Protein AF-A0A226E2D6-F1 (afdb_monomer)

Sequence (293 aa):
MNSVLRRNLAKLQCALKKDLNFNTGNCFFTRNLNIGVQGAGYGGGQPKSGLIHGPELIRGSGFIQFLVDEVGHDIKDYGDLTFDETRDKSPTIVEGCVPLNNVGSISRANFQIYESTRKILSDNRVPLTLGGDHSISIGTLAAVSEARQDIGILWVDAHADLNTPYTTNSGNLHGLPMGFHVKELAHDFKCLATQFNWLVPRIPAKNIAYIGLREIGGRFNPKAQRENIKRLGIKTYTMGDVDRLGICEPISSKPTLYLEILSLDSGQRIFANICSVRCGDIAELDYNQILDN

Nearest PDB structures (foldseek):
  1t4t-assembly1_B  TM=9.067E-01  e=7.773E-21  Rattus norvegicus
  9frv-assembly1_C  TM=9.203E-01  e=9.728E-20  Homo sapiens
  4q3v-assembly3_C  TM=8.620E-01  e=1.377E-18  Schistosoma mansoni
  5hj9-assembly1_A  TM=8.906E-01  e=2.700E-15  Leishmania mexicana
  5hja-assembly1_A  TM=8.922E-01  e=3.454E-15  Leishmania mexicana

pLDDT: mean 73.98, std 24.29, range [24.64, 98.5]

Mean predicted aligned error: 10.92 Å

Radius of gyration: 19.29 Å; Cα contacts (8 Å, |Δi|>4): 500; chains: 1; bounding box: 58×48×44 Å

Foldseek 3Di:
DDPVVVVVVVVVVVCVVPPPPPPPPDPDADDAFFAEEEELLDAQLDDDPDLSCQVVLCVVVCVVVCCCPVRNHNYDYPYYDDADPDWDPFFDDDPQFDGATRLQRLLRSLCSLQVVLLVCVVVVHHYDYRYRAQSNLLNNVQNVCVVALQEAEEAEDQAPLQDARNFDPPSRNSSPSVVLQEPVNVVSCPSSCVSNVVGDRRDHLQRYEYAAHDQQADPVGRCPRVVVCVVSVHHYQHVVNCVVVPPVCSQVVDPQRHPDPDDDDDDDGYDYPPHDPPCPVVSVVDPVVSVPD

Solvent-accessible surface area (backbone atoms only — not comparable to full-atom values): 16377 Å² total; per-residue (Å²): 130,62,74,63,59,59,50,51,52,53,48,51,58,48,50,65,61,67,79,59,82,63,73,73,80,84,77,79,87,93,70,69,45,48,33,22,35,35,22,45,37,45,35,70,28,50,91,66,74,69,26,43,49,38,28,59,54,47,50,73,65,42,52,62,56,44,42,38,76,76,68,49,33,47,78,45,78,74,52,67,62,86,69,79,80,65,68,51,94,63,59,51,80,48,92,95,35,55,55,26,45,29,57,59,36,49,35,56,46,20,51,53,43,18,56,53,40,39,50,29,47,74,69,71,18,49,71,42,55,32,32,12,39,52,32,52,44,45,7,44,50,48,29,51,42,69,79,34,83,70,53,25,40,43,44,68,33,47,49,75,25,50,24,43,64,76,54,41,81,75,24,43,44,32,43,24,28,49,27,65,33,22,45,91,41,46,76,63,45,55,92,45,37,82,64,41,66,90,65,70,49,63,41,54,45,76,36,36,36,38,37,42,37,77,55,64,46,40,98,86,42,49,50,55,44,50,50,48,38,61,76,53,59,39,48,74,36,32,42,71,46,35,73,72,59,38,71,65,44,80,32,61,80,42,104,82,38,77,86,46,83,81,71,79,57,96,90,65,52,69,46,65,55,72,55,43,79,67,50,72,64,51,68,73,44,60,74,72,68,70,76,76,116

Secondary structure (DSSP, 8-state):
--HHHHHHHHHHHHHHHHSS----SS-S-----EEEEEEE---TTSS-SSGGGHHHHHHHTTHHHHHHHTT--EEEEEEEPPP-----SSPBP-TTSPPBSSHHHHHHHHHHHHHHHHHHHHTT-EEEEEESSGGGHHHHHHHHHHH-TT-EEEEESSS-----TTT-SS--GGG-HHHHHBGGGGGGGGGGTTTTTT----B-GGGEEEEEE---S-SS-SSHHHHHHHHTT-EEEEHHHHHHH-THHHHHTSTT----SS---TT--EEEE-----TTTTTTS-HHHHH--

Organism: Folsomia candida (NCBI:txid158441)

Structure (mmCIF, N/CA/C/O backbone):
data_AF-A0A226E2D6-F1
#
_entry.id   AF-A0A226E2D6-F1
#
loop_
_atom_site.group_PDB
_atom_site.id
_atom_site.type_symbol
_atom_site.label_atom_id
_atom_site.label_alt_id
_atom_site.label_comp_id
_atom_site.label_asym_id
_atom_site.label_entity_id
_atom_site.label_seq_id
_atom_site.pdbx_PDB_ins_code
_atom_site.Cartn_x
_atom_site.Cartn_y
_atom_site.Cartn_z
_atom_site.occupancy
_atom_site.B_iso_or_equiv
_atom_site.auth_seq_id
_atom_site.auth_comp_id
_atom_site.auth_asym_id
_atom_site.auth_atom_id
_atom_site.pdbx_PDB_model_num
ATOM 1 N N . MET A 1 1 ? -15.159 24.757 8.123 1.00 43.56 1 MET A N 1
ATOM 2 C CA . MET A 1 1 ? -15.844 23.627 7.443 1.00 43.56 1 MET A CA 1
ATOM 3 C C . MET A 1 1 ? -16.769 24.180 6.362 1.00 43.56 1 MET A C 1
ATOM 5 O O . MET A 1 1 ? -17.842 24.694 6.668 1.00 43.56 1 MET A O 1
ATOM 9 N N . ASN A 1 2 ? -16.307 24.166 5.110 1.00 36.44 2 ASN A N 1
ATOM 10 C CA . ASN A 1 2 ? -16.925 24.897 4.003 1.00 36.44 2 ASN A CA 1
ATOM 11 C C . ASN A 1 2 ? -18.375 24.448 3.733 1.00 36.44 2 ASN A C 1
ATOM 13 O O . ASN A 1 2 ? -18.672 23.253 3.662 1.00 36.44 2 ASN A O 1
ATOM 17 N N . SER A 1 3 ? -19.293 25.407 3.560 1.00 36.06 3 SER A N 1
ATOM 18 C CA . SER A 1 3 ? -20.745 25.165 3.413 1.00 36.06 3 SER A CA 1
ATOM 19 C C . SER A 1 3 ? -21.128 24.309 2.192 1.00 36.06 3 SER A C 1
ATOM 21 O O . SER A 1 3 ? -22.261 23.831 2.086 1.00 36.06 3 SER A O 1
ATOM 23 N N . VAL A 1 4 ? -20.175 24.107 1.283 1.00 34.00 4 VAL A N 1
ATOM 24 C CA . VAL A 1 4 ? -20.269 23.259 0.093 1.00 34.00 4 VAL A CA 1
ATOM 25 C C . VAL A 1 4 ? -20.124 21.777 0.449 1.00 34.00 4 VAL A C 1
ATOM 27 O O . VAL A 1 4 ? -20.902 20.963 -0.041 1.00 34.00 4 VAL A O 1
ATOM 30 N N . LEU A 1 5 ? -19.221 21.419 1.371 1.00 32.50 5 LEU A N 1
ATOM 31 C CA . LEU A 1 5 ? -18.997 20.028 1.783 1.00 32.50 5 LEU A CA 1
ATOM 32 C C . LEU A 1 5 ? -20.211 19.476 2.544 1.00 32.50 5 LEU A C 1
ATOM 34 O O . LEU A 1 5 ? -20.692 18.388 2.239 1.00 32.50 5 LEU A O 1
ATOM 38 N N . ARG A 1 6 ? -20.790 20.280 3.451 1.00 36.88 6 ARG A N 1
ATOM 39 C CA . ARG A 1 6 ? -22.048 19.939 4.144 1.00 36.88 6 ARG A CA 1
ATOM 40 C C . ARG A 1 6 ? -23.212 19.766 3.167 1.00 36.88 6 ARG A C 1
ATOM 42 O O . ARG A 1 6 ? -23.988 18.825 3.299 1.00 36.88 6 ARG A O 1
ATOM 49 N N . ARG A 1 7 ? -23.325 20.642 2.160 1.00 34.91 7 ARG A N 1
ATOM 50 C CA . ARG A 1 7 ? -24.369 20.545 1.126 1.00 34.91 7 ARG A CA 1
ATOM 51 C C . ARG A 1 7 ? -24.189 19.324 0.227 1.00 34.91 7 ARG A C 1
ATOM 53 O O . ARG A 1 7 ? -25.187 18.706 -0.131 1.00 34.91 7 ARG A O 1
ATOM 60 N N . ASN A 1 8 ? -22.957 18.957 -0.112 1.00 35.62 8 ASN A N 1
ATOM 61 C CA . ASN A 1 8 ? -22.679 17.786 -0.940 1.00 35.62 8 ASN A CA 1
ATOM 62 C C . ASN A 1 8 ? -22.886 16.478 -0.166 1.00 35.62 8 ASN A C 1
ATOM 64 O O . ASN A 1 8 ? -23.507 15.573 -0.710 1.00 35.62 8 ASN A O 1
ATOM 68 N N . LEU A 1 9 ? -22.502 16.411 1.114 1.00 37.06 9 LEU A N 1
ATOM 69 C CA . LEU A 1 9 ? -22.796 15.274 1.998 1.00 37.06 9 LEU A CA 1
ATOM 70 C C . LEU A 1 9 ? -24.304 15.092 2.225 1.00 37.06 9 LEU A C 1
ATOM 72 O O . LEU A 1 9 ? -24.810 13.980 2.104 1.00 37.06 9 LEU A O 1
ATOM 76 N N . ALA A 1 10 ? -25.043 16.181 2.458 1.00 35.09 10 ALA A N 1
ATOM 77 C CA . ALA A 1 10 ? -26.499 16.132 2.603 1.00 35.09 10 ALA A CA 1
ATOM 78 C C . ALA A 1 10 ? -27.204 15.717 1.299 1.00 35.09 10 ALA A C 1
ATOM 80 O O . ALA A 1 10 ? -28.184 14.972 1.330 1.00 35.09 10 ALA A O 1
ATOM 81 N N . LYS A 1 11 ? -26.699 16.153 0.136 1.00 34.72 11 LYS A N 1
ATOM 82 C CA . LYS A 1 11 ? -27.192 15.703 -1.175 1.00 34.72 11 LYS A CA 1
ATOM 83 C C . LYS A 1 11 ? -26.870 14.232 -1.434 1.00 34.72 11 LYS A C 1
ATOM 85 O O . LYS A 1 11 ? -27.738 13.536 -1.946 1.00 34.72 11 LYS A O 1
ATOM 90 N N . LEU A 1 12 ? -25.692 13.751 -1.029 1.00 34.53 12 LEU A N 1
ATOM 91 C CA . LEU A 1 12 ? -25.315 12.337 -1.118 1.00 34.53 12 LEU A CA 1
ATOM 92 C C . LEU A 1 12 ? -26.234 11.469 -0.242 1.00 34.53 12 LEU A C 1
ATOM 94 O O . LEU A 1 12 ? -26.790 10.483 -0.714 1.00 34.53 12 LEU A O 1
ATOM 98 N N . GLN A 1 13 ? -26.474 11.886 1.005 1.00 34.44 13 GLN A N 1
ATOM 99 C CA . GLN A 1 13 ? -27.401 11.221 1.928 1.00 34.44 13 GLN A CA 1
ATOM 100 C C . GLN A 1 13 ? -28.850 11.228 1.418 1.00 34.44 13 GLN A C 1
ATOM 102 O O . GLN A 1 13 ? -29.581 10.257 1.609 1.00 34.44 13 GLN A O 1
ATOM 107 N N . CYS A 1 14 ? -29.279 12.312 0.767 1.00 32.19 14 CYS A N 1
ATOM 108 C CA . CYS A 1 14 ? -30.625 12.433 0.209 1.00 32.19 14 CYS A CA 1
ATOM 109 C C . CYS A 1 14 ? -30.800 11.588 -1.066 1.00 32.19 14 CYS A C 1
ATOM 111 O O . CYS A 1 14 ? -31.823 10.923 -1.210 1.00 32.19 14 CYS A O 1
ATOM 113 N N . ALA A 1 15 ? -29.793 11.545 -1.946 1.00 32.66 15 ALA A N 1
ATOM 114 C CA . ALA A 1 15 ? -29.791 10.711 -3.150 1.00 32.66 15 ALA A CA 1
ATOM 115 C C . ALA A 1 15 ? -29.809 9.211 -2.807 1.00 32.66 15 ALA A C 1
ATOM 117 O O . ALA A 1 15 ? -30.612 8.460 -3.356 1.00 32.66 15 ALA A O 1
ATOM 118 N N . LEU A 1 16 ? -29.030 8.794 -1.801 1.00 34.56 16 LEU A N 1
ATOM 119 C CA . LEU A 1 16 ? -29.036 7.416 -1.290 1.00 34.56 16 LEU A CA 1
ATOM 120 C C . LEU A 1 16 ? -30.397 6.993 -0.706 1.00 34.56 16 LEU A C 1
ATOM 122 O O . LEU A 1 16 ? -30.744 5.816 -0.758 1.00 34.56 16 LEU A O 1
ATOM 126 N N . LYS A 1 17 ? -31.189 7.939 -0.179 1.00 34.94 17 LYS A N 1
ATOM 127 C CA . LYS A 1 17 ? -32.546 7.680 0.334 1.00 34.94 17 LYS A CA 1
ATOM 128 C C . LYS A 1 17 ? -33.620 7.624 -0.754 1.00 34.94 17 LYS A C 1
ATOM 130 O O . LYS A 1 17 ? -34.623 6.945 -0.555 1.00 34.94 17 LYS A O 1
ATOM 135 N N . LYS A 1 18 ? -33.462 8.370 -1.853 1.00 32.75 18 LYS A N 1
ATOM 136 C CA . LYS A 1 18 ? -34.534 8.580 -2.841 1.00 32.75 18 LYS A CA 1
ATOM 137 C C . LYS A 1 18 ? -34.549 7.552 -3.969 1.00 32.75 18 LYS A C 1
ATOM 139 O O . LYS A 1 18 ? -35.633 7.144 -4.369 1.00 32.75 18 LYS A O 1
ATOM 144 N N . ASP A 1 19 ? -33.382 7.123 -4.444 1.00 33.31 19 ASP A N 1
ATOM 145 C CA . ASP A 1 19 ? -33.297 6.363 -5.701 1.00 33.31 19 ASP A CA 1
ATOM 146 C C . ASP A 1 19 ? -33.249 4.841 -5.516 1.00 33.31 19 ASP A C 1
ATOM 148 O O . ASP A 1 19 ? -33.349 4.096 -6.488 1.00 33.31 19 ASP A O 1
ATOM 152 N N . LEU A 1 20 ? -33.127 4.352 -4.279 1.00 37.19 20 LEU A N 1
ATOM 153 C CA . LEU A 1 20 ? -32.799 2.947 -4.031 1.00 37.19 20 LEU A CA 1
ATOM 154 C C . LEU A 1 20 ? -33.910 2.104 -3.394 1.00 37.19 20 LEU A C 1
ATOM 156 O O . LEU A 1 20 ? -33.728 0.895 -3.300 1.00 37.19 20 LEU A O 1
ATOM 160 N N . ASN A 1 21 ? -35.047 2.674 -2.964 1.00 31.02 21 ASN A N 1
ATOM 161 C CA . ASN A 1 21 ? -36.109 1.929 -2.250 1.00 31.02 21 ASN A CA 1
ATOM 162 C C . ASN A 1 21 ? -35.555 0.982 -1.155 1.00 31.02 21 ASN A C 1
ATOM 164 O O . ASN A 1 21 ? -36.159 -0.032 -0.805 1.00 31.02 21 ASN A O 1
ATOM 168 N N . PHE A 1 22 ? -34.381 1.310 -0.608 1.00 34.19 22 PHE A N 1
ATOM 169 C CA . PHE A 1 22 ? -33.799 0.593 0.503 1.00 34.19 22 PHE A CA 1
ATOM 170 C C . PHE A 1 22 ? -34.570 1.040 1.728 1.00 34.19 22 PHE A C 1
ATOM 172 O O . PHE A 1 22 ? -34.559 2.212 2.106 1.00 34.19 22 PHE A O 1
ATOM 179 N N . ASN A 1 23 ? -35.266 0.087 2.332 1.00 29.23 23 ASN A N 1
ATOM 180 C CA . ASN A 1 23 ? -35.843 0.246 3.647 1.00 29.23 23 ASN A CA 1
ATOM 181 C C . ASN A 1 23 ? -34.681 0.617 4.585 1.00 29.23 23 ASN A C 1
ATOM 183 O O . ASN A 1 23 ? -33.882 -0.240 4.950 1.00 29.23 23 ASN A O 1
ATOM 187 N N . THR A 1 24 ? -34.530 1.897 4.936 1.00 37.12 24 THR A N 1
ATOM 188 C CA . THR A 1 24 ? -33.444 2.393 5.802 1.00 37.12 24 THR A CA 1
ATOM 189 C C . THR A 1 24 ? -33.612 1.959 7.263 1.00 37.12 24 THR A C 1
ATOM 191 O O . THR A 1 24 ? -33.059 2.580 8.167 1.00 37.12 24 THR A O 1
ATOM 194 N N . GLY A 1 25 ? -34.370 0.893 7.518 1.00 31.33 25 GLY A N 1
ATOM 195 C CA . GLY A 1 25 ? -34.298 0.155 8.766 1.00 31.33 25 GLY A CA 1
ATOM 196 C C . GLY A 1 25 ? -32.986 -0.624 8.797 1.00 31.33 25 GLY A C 1
ATOM 197 O O . GLY A 1 25 ? -32.918 -1.724 8.263 1.00 31.33 25 GLY A O 1
ATOM 198 N N . ASN A 1 26 ? -31.969 -0.042 9.439 1.00 31.92 26 ASN A N 1
ATOM 199 C CA . ASN A 1 26 ? -30.702 -0.668 9.857 1.00 31.92 26 ASN A CA 1
ATOM 200 C C . ASN A 1 26 ? -29.531 -0.734 8.859 1.00 31.92 26 ASN A C 1
ATOM 202 O O . ASN A 1 26 ? -28.643 -1.564 9.030 1.00 31.92 26 ASN A O 1
ATOM 206 N N . CYS A 1 27 ? -29.433 0.173 7.888 1.00 34.31 27 CYS A N 1
ATOM 207 C CA . CYS A 1 27 ? -28.173 0.378 7.164 1.00 34.31 27 CYS A CA 1
ATOM 208 C C . CYS A 1 27 ? -27.663 1.792 7.440 1.00 34.31 27 CYS A C 1
ATOM 210 O O . CYS A 1 27 ? -28.046 2.697 6.717 1.00 34.31 27 CYS A O 1
ATOM 212 N N . PHE A 1 28 ? -26.905 1.972 8.532 1.00 36.84 28 PHE A N 1
ATOM 213 C CA . PHE A 1 28 ? -25.762 2.891 8.706 1.00 36.84 28 PHE A CA 1
ATOM 214 C C . PHE A 1 28 ? -25.314 2.894 10.194 1.00 36.84 28 PHE A C 1
ATOM 216 O O . PHE A 1 28 ? -26.059 3.324 11.065 1.00 36.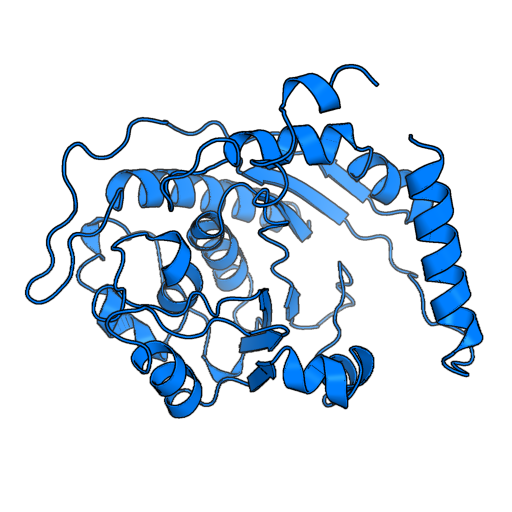84 28 PHE A O 1
ATOM 223 N N . PHE A 1 29 ? -24.098 2.378 10.431 1.00 44.22 29 PHE A N 1
ATOM 224 C CA . PHE A 1 29 ? -23.183 2.544 11.581 1.00 44.22 29 PHE A CA 1
ATOM 225 C C . PHE A 1 29 ? -23.710 2.343 13.017 1.00 44.22 29 PHE A C 1
ATOM 227 O O . PHE A 1 29 ? -24.175 3.276 13.660 1.00 44.22 29 PHE A O 1
ATOM 234 N N . THR A 1 30 ? -23.515 1.147 13.589 1.00 41.69 30 THR A N 1
ATOM 235 C CA . THR A 1 30 ? -23.792 0.883 15.020 1.00 41.69 30 THR A CA 1
ATOM 236 C C . THR A 1 30 ? -22.612 0.276 15.784 1.00 41.69 30 THR A C 1
ATOM 238 O O . THR A 1 30 ? -22.817 -0.389 16.800 1.00 41.69 30 THR A O 1
ATOM 241 N N . ARG A 1 31 ? -21.366 0.483 15.335 1.00 56.91 31 ARG A N 1
ATOM 242 C CA . ARG A 1 31 ? -20.194 0.122 16.144 1.00 56.91 31 ARG A CA 1
ATOM 243 C C . ARG A 1 31 ? -19.180 1.248 16.232 1.00 56.91 31 ARG A C 1
ATOM 245 O O . ARG A 1 31 ? -18.611 1.677 15.232 1.00 56.91 31 ARG A O 1
ATOM 252 N N . ASN A 1 32 ? -18.912 1.654 17.467 1.00 74.62 32 ASN A N 1
ATOM 253 C CA . ASN A 1 32 ? -17.764 2.477 17.802 1.00 74.62 32 ASN A CA 1
ATOM 254 C C . ASN A 1 32 ? -16.522 1.601 17.631 1.00 74.62 32 ASN A C 1
ATOM 256 O O . ASN A 1 32 ? -16.412 0.542 18.252 1.00 74.62 32 ASN A O 1
ATOM 260 N N . LEU A 1 33 ? -15.619 2.011 16.749 1.00 79.94 33 LEU A N 1
ATOM 261 C CA . LEU 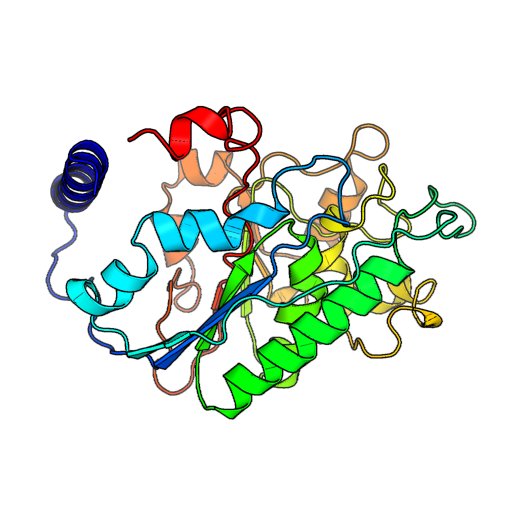A 1 33 ? -14.376 1.299 16.494 1.00 79.94 33 LEU A CA 1
ATOM 262 C C . LEU A 1 33 ? -13.234 2.059 17.126 1.00 79.94 33 LEU A C 1
ATOM 264 O O . LEU A 1 33 ? -13.230 3.287 17.121 1.00 79.94 33 LEU A O 1
ATOM 268 N N . ASN A 1 34 ? -12.249 1.307 17.600 1.00 85.75 34 ASN A N 1
ATOM 269 C CA . ASN A 1 34 ? -10.999 1.870 18.071 1.00 85.75 34 ASN A CA 1
ATOM 270 C C . ASN A 1 34 ? -10.081 1.981 16.855 1.00 85.75 34 ASN A C 1
ATOM 272 O O . ASN A 1 34 ? -9.591 0.971 16.349 1.00 85.75 34 ASN A O 1
ATOM 276 N N . ILE A 1 35 ? -9.877 3.190 16.354 1.00 86.81 35 ILE A N 1
ATOM 277 C CA . ILE A 1 35 ? -9.071 3.467 15.166 1.00 86.81 35 ILE A CA 1
ATOM 278 C C . ILE A 1 35 ? -7.766 4.108 15.619 1.00 86.81 35 ILE A C 1
ATOM 280 O O . ILE A 1 35 ? -7.743 4.964 16.508 1.00 86.81 35 ILE A O 1
ATOM 284 N N . GLY A 1 36 ? -6.664 3.658 15.034 1.00 89.25 36 GLY A N 1
ATOM 285 C CA . GLY A 1 36 ? -5.367 4.302 15.158 1.00 89.25 36 GLY A CA 1
ATOM 286 C C . GLY A 1 36 ? -5.045 5.002 13.853 1.00 89.25 36 GLY A C 1
ATOM 287 O O . GLY A 1 36 ? -4.946 4.346 12.820 1.00 89.25 36 GLY A O 1
ATOM 288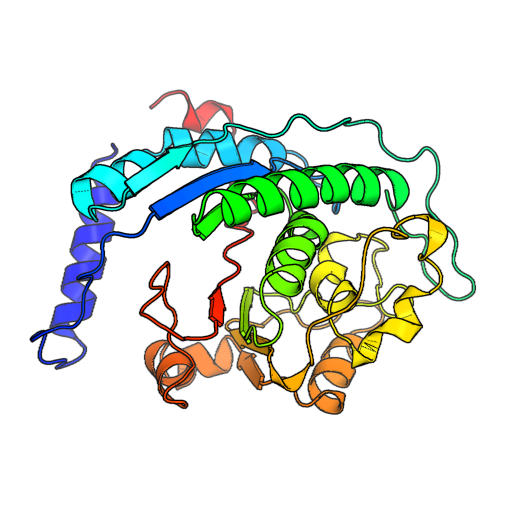 N N . VAL A 1 37 ? -4.911 6.320 13.896 1.00 91.44 37 VAL A N 1
ATOM 289 C CA . VAL A 1 37 ? -4.596 7.136 12.722 1.00 91.44 37 VAL A CA 1
ATOM 290 C C . VAL A 1 37 ? -3.097 7.372 12.684 1.00 91.44 37 VAL A C 1
ATOM 292 O O . VAL A 1 37 ? -2.517 7.714 13.704 1.00 91.44 37 VAL A O 1
ATOM 295 N N . GLN A 1 38 ? -2.470 7.197 11.528 1.00 94.44 38 GLN A N 1
ATOM 296 C CA . GLN A 1 38 ? -1.082 7.603 11.290 1.00 94.44 38 GLN A CA 1
ATOM 297 C C . GLN A 1 38 ? -0.978 8.294 9.935 1.00 94.44 38 GLN A C 1
ATOM 299 O O . GLN A 1 38 ? -1.676 7.912 8.994 1.00 94.44 38 GLN A O 1
ATOM 304 N N . GLY A 1 39 ? -0.085 9.267 9.800 1.00 92.50 39 GLY A N 1
ATOM 305 C CA . GLY A 1 39 ? 0.302 9.788 8.495 1.00 92.50 39 GLY A CA 1
ATOM 306 C C . GLY A 1 39 ? 1.536 9.090 7.954 1.00 92.50 39 GLY A C 1
ATOM 307 O O . GLY A 1 39 ? 2.539 8.930 8.641 1.00 92.50 39 GLY A O 1
ATOM 308 N N . ALA A 1 40 ? 1.469 8.708 6.687 1.00 91.12 40 ALA A N 1
ATOM 309 C CA . ALA A 1 40 ? 2.571 8.190 5.899 1.00 91.12 40 ALA A CA 1
ATOM 310 C C . ALA A 1 40 ? 2.705 9.032 4.623 1.00 91.12 40 ALA A C 1
ATOM 312 O O . ALA A 1 40 ? 2.481 8.541 3.516 1.00 91.12 40 ALA A O 1
ATOM 313 N N . GLY A 1 41 ? 3.039 10.316 4.789 1.00 89.81 41 GLY A N 1
ATOM 314 C CA . GLY A 1 41 ? 3.241 11.290 3.712 1.00 89.81 41 GLY A CA 1
ATOM 315 C C . GLY A 1 41 ? 4.505 11.015 2.898 1.00 89.81 41 GLY A C 1
ATOM 316 O O . GLY A 1 41 ? 5.441 11.803 2.902 1.00 89.81 41 GLY A O 1
ATOM 317 N N . TYR A 1 42 ? 4.554 9.880 2.206 1.00 89.56 42 TYR A N 1
ATOM 318 C CA . TYR A 1 42 ? 5.709 9.444 1.430 1.00 89.56 42 TYR A CA 1
ATOM 319 C C . TYR A 1 42 ? 5.384 9.401 -0.066 1.00 89.56 42 TYR A C 1
ATOM 321 O O . TYR A 1 42 ? 4.403 8.789 -0.480 1.00 89.56 42 TYR A O 1
ATOM 329 N N . GLY A 1 43 ? 6.210 10.055 -0.886 1.00 86.62 43 GLY A N 1
ATOM 330 C CA . GLY A 1 43 ? 5.988 10.213 -2.331 1.00 86.62 43 GLY A CA 1
ATOM 331 C C . GLY A 1 43 ? 7.088 9.633 -3.225 1.00 86.62 43 GLY A C 1
ATOM 332 O O . GLY A 1 43 ? 7.152 9.981 -4.403 1.00 86.62 43 GLY A O 1
ATOM 333 N N . GLY A 1 44 ? 7.998 8.819 -2.675 1.00 89.19 44 GLY A N 1
ATOM 334 C CA . GLY A 1 44 ? 9.188 8.327 -3.383 1.00 89.19 44 GLY A CA 1
ATOM 335 C C . GLY A 1 44 ? 8.928 7.235 -4.428 1.00 89.19 44 GLY A C 1
ATOM 336 O O . GLY A 1 44 ? 9.817 6.941 -5.229 1.00 89.19 44 GLY A O 1
ATOM 337 N N . GLY A 1 45 ? 7.727 6.654 -4.455 1.00 87.69 45 GLY A N 1
ATOM 338 C CA . GLY A 1 45 ? 7.307 5.610 -5.389 1.00 87.69 45 GLY A CA 1
ATOM 339 C C . GLY A 1 45 ? 6.981 6.108 -6.796 1.00 87.69 45 GLY A C 1
ATOM 340 O O . GLY A 1 45 ? 6.781 5.279 -7.687 1.00 87.69 45 GLY A O 1
ATOM 341 N N . GLN A 1 46 ? 6.921 7.426 -7.006 1.00 85.62 46 GLN A N 1
ATOM 342 C CA . GLN A 1 46 ? 6.567 8.073 -8.272 1.00 85.62 46 GLN A CA 1
ATOM 343 C C . GLN A 1 46 ? 7.229 9.475 -8.393 1.00 85.62 46 GLN A C 1
ATOM 345 O O . GLN A 1 46 ? 7.813 9.959 -7.425 1.00 85.62 46 GLN A O 1
ATOM 350 N N . PRO A 1 47 ? 7.219 10.135 -9.572 1.00 83.56 47 PRO A N 1
ATOM 351 C CA . PRO A 1 47 ? 8.025 11.342 -9.787 1.00 83.56 47 PRO A CA 1
ATOM 352 C C . PRO A 1 47 ? 7.378 12.666 -9.342 1.00 83.56 47 PRO A C 1
ATOM 354 O O . PRO A 1 47 ? 8.107 13.641 -9.175 1.00 83.56 47 PRO A O 1
ATOM 357 N N . LYS A 1 48 ? 6.051 12.742 -9.174 1.00 79.81 48 LYS A N 1
ATOM 358 C CA . LYS A 1 48 ? 5.336 13.983 -8.825 1.00 79.81 48 LYS A CA 1
ATOM 359 C C . LYS A 1 48 ? 5.614 14.407 -7.378 1.00 79.81 48 LYS A C 1
ATOM 361 O O . LYS A 1 48 ? 5.757 13.569 -6.493 1.00 79.81 48 LYS A O 1
ATOM 366 N N . SER A 1 49 ? 5.657 15.706 -7.119 1.00 79.88 49 SER A N 1
ATOM 367 C CA . SER A 1 49 ? 5.708 16.262 -5.763 1.00 79.88 49 SER A CA 1
ATOM 368 C C . SER A 1 49 ? 4.297 16.409 -5.167 1.00 79.88 49 SER A C 1
ATOM 370 O O . SER A 1 49 ? 3.303 16.043 -5.794 1.00 79.88 49 SER A O 1
ATOM 372 N N . GLY A 1 50 ? 4.199 16.905 -3.932 1.00 78.12 50 GLY A N 1
ATOM 373 C CA . GLY A 1 50 ? 2.928 17.299 -3.309 1.00 78.12 50 GLY A CA 1
ATOM 374 C C . GLY A 1 50 ? 2.223 16.199 -2.510 1.00 78.12 50 GLY A C 1
ATOM 375 O O . GLY A 1 50 ? 1.596 16.491 -1.497 1.00 78.12 50 GLY A O 1
ATOM 376 N N . LEU A 1 51 ? 2.385 14.925 -2.888 1.00 76.94 51 LEU A N 1
ATOM 377 C CA . LEU A 1 51 ? 1.733 13.798 -2.195 1.00 76.94 51 LEU A CA 1
ATOM 378 C C . LEU A 1 51 ? 2.130 13.688 -0.713 1.00 76.94 51 LEU A C 1
ATOM 380 O O . LEU A 1 51 ? 1.359 13.173 0.090 1.00 76.94 51 LEU A O 1
ATOM 384 N N . ILE A 1 52 ? 3.309 14.198 -0.346 1.00 83.44 52 ILE A N 1
ATOM 385 C CA . ILE A 1 52 ? 3.804 14.200 1.036 1.00 83.44 52 ILE A CA 1
ATOM 386 C C . ILE A 1 52 ? 2.915 15.015 1.991 1.00 83.44 52 ILE A C 1
ATOM 388 O O . ILE A 1 52 ? 2.858 14.696 3.172 1.00 83.44 52 ILE A O 1
ATOM 392 N N . HIS A 1 53 ? 2.161 15.995 1.476 1.00 84.12 53 HIS A N 1
ATOM 393 C CA . HIS A 1 53 ? 1.244 16.837 2.258 1.00 84.12 53 HIS A CA 1
ATOM 394 C C . HIS A 1 53 ? -0.145 16.209 2.449 1.00 84.12 53 HIS A C 1
ATOM 396 O O . HIS A 1 53 ? -0.998 16.785 3.120 1.00 84.12 53 HIS A O 1
ATOM 402 N N . GLY A 1 54 ? -0.402 15.029 1.871 1.00 83.88 54 GLY A N 1
ATOM 403 C CA . GLY A 1 54 ? -1.687 14.332 1.987 1.00 83.88 54 GLY A CA 1
ATOM 404 C C . GLY A 1 54 ? -2.195 14.189 3.433 1.00 83.88 54 GLY A C 1
ATOM 405 O O . GLY A 1 54 ? -3.343 14.560 3.693 1.00 83.88 54 GLY A O 1
ATOM 406 N N . PRO A 1 55 ? -1.373 13.716 4.394 1.00 85.62 55 PRO A N 1
ATOM 407 C CA . PRO A 1 55 ? -1.789 13.587 5.790 1.00 85.62 55 PRO A CA 1
ATOM 408 C C . PRO A 1 55 ? -2.214 14.911 6.430 1.00 85.62 55 PRO A C 1
ATOM 410 O O . PRO A 1 55 ? -3.250 14.966 7.096 1.00 85.62 55 PRO A O 1
ATOM 413 N N . GLU A 1 56 ? -1.444 15.976 6.204 1.00 87.25 56 GLU A N 1
ATOM 414 C CA . GLU A 1 56 ? -1.721 17.315 6.727 1.00 87.25 56 GLU A CA 1
ATOM 415 C C . GLU A 1 56 ? -3.044 17.857 6.172 1.00 87.25 56 GLU A C 1
ATOM 417 O O . GLU A 1 56 ? -3.917 18.262 6.938 1.00 87.25 56 GLU A O 1
ATOM 422 N N . LEU A 1 57 ? -3.242 17.775 4.853 1.00 82.19 57 LEU A N 1
ATOM 423 C CA . LEU A 1 57 ? -4.451 18.261 4.182 1.00 82.19 57 LEU A CA 1
ATOM 424 C C . LEU A 1 57 ? -5.709 17.505 4.625 1.00 82.19 57 LEU A C 1
ATOM 426 O O . LEU A 1 57 ? -6.755 18.112 4.870 1.00 82.19 57 LEU A O 1
ATOM 430 N N . ILE A 1 58 ? -5.621 16.179 4.774 1.00 80.81 58 ILE A N 1
ATOM 431 C CA . ILE A 1 58 ? -6.748 15.372 5.255 1.00 80.81 58 ILE A CA 1
ATOM 432 C C . ILE A 1 58 ? -7.096 15.752 6.697 1.00 80.81 58 ILE A C 1
ATOM 434 O O . ILE A 1 58 ? -8.278 15.919 7.008 1.00 80.81 58 ILE A O 1
ATOM 438 N N . ARG A 1 59 ? -6.104 15.951 7.573 1.00 85.75 59 ARG A N 1
ATOM 439 C CA . ARG A 1 59 ? -6.367 16.428 8.940 1.00 85.75 59 ARG A CA 1
ATOM 440 C C . ARG A 1 59 ? -6.973 17.829 8.945 1.00 85.75 59 ARG A C 1
ATOM 442 O O . ARG A 1 59 ? -8.006 18.030 9.584 1.00 85.75 59 ARG A O 1
ATOM 449 N N . GLY A 1 60 ? -6.403 18.755 8.174 1.00 82.62 60 GLY A N 1
ATOM 450 C CA . GLY A 1 60 ? -6.882 20.133 8.035 1.00 82.62 60 GLY A CA 1
ATOM 451 C C . GLY A 1 60 ? -8.319 20.237 7.512 1.00 82.62 60 GLY A C 1
ATOM 452 O O . GLY A 1 60 ? -9.043 21.165 7.865 1.00 82.62 60 GLY A O 1
ATOM 453 N N . SER A 1 61 ? -8.792 19.243 6.751 1.00 84.44 61 SER A N 1
ATOM 454 C CA . SER A 1 61 ? -10.183 19.187 6.276 1.00 84.44 61 SER A CA 1
ATOM 455 C C . SER A 1 61 ? -11.229 18.968 7.386 1.00 84.44 61 SER A C 1
ATOM 457 O O . SER A 1 61 ? -12.427 19.145 7.148 1.00 84.44 61 SER A O 1
ATOM 459 N N . GLY A 1 62 ? -10.798 18.576 8.592 1.00 85.00 62 GLY A N 1
ATOM 460 C CA . GLY A 1 62 ? -11.676 18.180 9.694 1.00 85.00 62 GLY A CA 1
ATOM 461 C C . GLY A 1 62 ? -12.158 16.729 9.609 1.00 85.00 62 GLY A C 1
ATOM 462 O O . GLY A 1 62 ? -13.045 16.343 10.364 1.00 85.00 62 GLY A O 1
ATOM 463 N N . PHE A 1 63 ? -11.586 15.912 8.717 1.00 85.25 63 PHE A N 1
ATOM 464 C CA . PHE A 1 63 ? -11.980 14.512 8.532 1.00 85.25 63 PHE A CA 1
ATOM 465 C C . PHE A 1 63 ? -11.875 13.686 9.819 1.00 85.25 63 PHE A C 1
ATOM 467 O O . PHE A 1 63 ? -12.795 12.944 10.152 1.00 85.25 63 PHE A O 1
ATOM 474 N N . ILE A 1 64 ? -10.790 13.850 10.580 1.00 86.31 64 ILE A N 1
ATOM 475 C CA . ILE A 1 64 ? -10.610 13.129 11.847 1.00 86.31 64 ILE A CA 1
ATOM 476 C C . ILE A 1 64 ? -11.674 13.541 12.866 1.00 86.31 64 ILE A C 1
ATOM 478 O O . ILE A 1 64 ? -12.279 12.680 13.500 1.00 86.31 64 ILE A O 1
ATOM 482 N N . GLN A 1 65 ? -11.962 14.840 12.957 1.00 88.25 65 GLN A N 1
ATOM 483 C CA . GLN A 1 65 ? -13.005 15.355 13.840 1.00 88.25 65 GLN A CA 1
ATOM 484 C C . GLN A 1 65 ? -14.388 14.826 13.445 1.00 88.25 65 GLN A C 1
ATOM 486 O O . GLN A 1 65 ? -15.164 14.436 14.306 1.00 88.25 65 GLN A O 1
ATOM 491 N N . PHE A 1 66 ? -14.674 14.728 12.144 1.00 86.06 66 PHE A N 1
ATOM 492 C CA . PHE A 1 66 ? -15.903 14.120 11.635 1.00 86.06 66 PHE A CA 1
ATOM 493 C C . PHE A 1 66 ? -16.053 12.650 12.070 1.00 86.06 66 PHE A C 1
ATOM 495 O O . PHE A 1 66 ? -17.138 12.249 12.487 1.00 86.06 66 PHE A O 1
ATOM 502 N N . LEU A 1 67 ? -14.979 11.848 12.023 1.00 82.44 67 LEU A N 1
ATOM 503 C CA . LEU A 1 67 ? -15.019 10.449 12.480 1.00 82.44 67 LEU A CA 1
ATOM 504 C C . LEU A 1 67 ? -15.318 10.325 13.983 1.00 82.44 67 LEU A C 1
ATOM 506 O O . LEU A 1 67 ? -15.941 9.348 14.401 1.00 82.44 67 LEU A O 1
ATOM 510 N N . VAL A 1 68 ? -14.889 11.302 14.784 1.00 87.81 68 VAL A N 1
ATOM 511 C CA . VAL A 1 68 ? -15.177 11.358 16.223 1.00 87.81 68 VAL A CA 1
ATOM 512 C C . VAL A 1 68 ? -16.606 11.840 16.467 1.00 87.81 68 VAL A C 1
ATOM 514 O O . VAL A 1 68 ? -17.405 11.109 17.043 1.00 87.81 68 VAL A O 1
ATOM 517 N N . ASP A 1 69 ? -16.942 13.042 16.002 1.00 87.88 69 ASP A N 1
ATOM 518 C CA . ASP A 1 69 ? -18.155 13.753 16.419 1.00 87.88 69 ASP A CA 1
ATOM 519 C C . ASP A 1 69 ? -19.420 13.246 15.725 1.00 87.88 69 ASP A C 1
ATOM 521 O O . ASP A 1 69 ? -20.474 13.148 16.349 1.00 87.88 69 ASP A O 1
ATOM 525 N N . GLU A 1 70 ? -19.328 12.938 14.430 1.00 83.88 70 GLU A N 1
ATOM 526 C CA . GLU A 1 70 ? -20.497 12.613 13.603 1.00 83.88 70 GLU A CA 1
ATOM 527 C C . GLU A 1 70 ? -20.690 11.101 13.448 1.00 83.88 70 GLU A C 1
ATOM 529 O O . GLU A 1 70 ? -21.816 10.633 13.281 1.00 83.88 70 GLU A O 1
ATOM 534 N N . VAL A 1 71 ? -19.599 10.326 13.495 1.00 82.25 71 VAL A N 1
ATOM 535 C CA . VAL A 1 71 ? -19.642 8.859 13.354 1.00 82.25 71 VAL A CA 1
ATOM 536 C C . VAL A 1 71 ? -19.519 8.139 14.704 1.00 82.25 71 VAL A C 1
ATOM 538 O O . VAL A 1 71 ? -20.064 7.047 14.855 1.00 82.25 71 VAL A O 1
ATOM 541 N N . GLY A 1 72 ? -18.856 8.736 15.703 1.00 84.88 72 GLY A N 1
ATOM 542 C CA . GLY A 1 72 ? -18.753 8.177 17.059 1.00 84.88 72 GLY A CA 1
ATOM 543 C C . GLY A 1 72 ? -17.613 7.173 17.272 1.00 84.88 72 GLY A C 1
ATOM 544 O O . GLY A 1 72 ? -17.683 6.348 18.185 1.00 84.88 72 GLY A O 1
ATOM 545 N N . HIS A 1 73 ? -16.568 7.181 16.441 1.00 85.44 73 HIS A N 1
ATOM 546 C CA . HIS A 1 73 ? -15.423 6.281 16.617 1.00 85.44 73 HIS A CA 1
ATOM 547 C C . HIS A 1 73 ? -14.442 6.758 17.707 1.00 85.44 73 HIS A C 1
ATOM 549 O O . HIS A 1 73 ? -14.234 7.955 17.895 1.00 85.44 73 HIS A O 1
ATOM 555 N N . ASP A 1 74 ? -13.776 5.816 18.388 1.00 90.06 74 ASP A N 1
ATOM 556 C CA . ASP A 1 74 ? -12.640 6.102 19.276 1.00 90.06 74 ASP A CA 1
ATOM 557 C C . ASP A 1 74 ? -11.375 6.245 18.423 1.00 90.06 74 ASP A C 1
ATOM 559 O O . ASP A 1 74 ? -10.777 5.257 17.987 1.00 90.06 74 ASP A O 1
ATOM 563 N N . ILE A 1 75 ? -10.953 7.485 18.190 1.00 93.56 75 ILE A N 1
ATOM 564 C CA . ILE A 1 75 ? -9.737 7.790 17.441 1.00 93.56 75 ILE A CA 1
ATOM 565 C C . ILE A 1 75 ? -8.555 8.029 18.386 1.00 93.56 75 ILE A C 1
ATOM 567 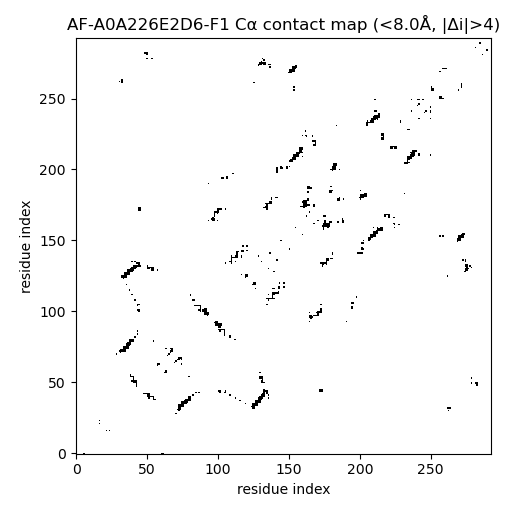O O . ILE A 1 75 ? -8.609 8.872 19.278 1.00 93.56 75 ILE A O 1
ATOM 571 N N . LYS A 1 76 ? -7.430 7.364 18.109 1.00 96.62 76 LYS A N 1
ATOM 572 C CA . LYS A 1 76 ? -6.103 7.724 18.625 1.00 96.62 76 LYS A CA 1
ATOM 573 C C . LYS A 1 76 ? -5.215 8.106 17.450 1.00 96.62 76 LYS A C 1
ATOM 575 O O . LYS A 1 76 ? -4.954 7.268 16.592 1.00 96.62 76 LYS A O 1
ATOM 580 N N . ASP A 1 77 ? -4.754 9.349 17.415 1.00 96.25 77 ASP A N 1
ATOM 581 C CA . ASP A 1 77 ? -3.806 9.818 16.401 1.00 96.25 77 ASP A CA 1
ATOM 582 C C . ASP A 1 77 ? -2.369 9.542 16.869 1.00 96.25 77 ASP A C 1
ATOM 584 O O . ASP A 1 77 ? -1.969 9.936 17.964 1.00 96.25 77 ASP A O 1
ATOM 588 N N . TYR A 1 78 ? -1.613 8.813 16.054 1.00 97.25 78 TYR A N 1
ATOM 589 C CA . TYR A 1 78 ? -0.204 8.468 16.255 1.00 97.25 78 TYR A CA 1
ATOM 590 C C . TYR A 1 78 ? 0.727 9.490 15.585 1.00 97.25 78 TYR A C 1
ATOM 592 O O . TYR A 1 78 ? 1.945 9.337 15.652 1.00 97.25 78 TYR A O 1
ATOM 600 N N . GLY A 1 79 ? 0.167 10.542 14.979 1.00 96.75 79 GLY A N 1
ATOM 601 C CA . GLY A 1 79 ? 0.909 11.587 14.292 1.00 96.75 79 GLY A CA 1
ATOM 602 C C . GLY A 1 79 ? 1.392 11.154 12.912 1.00 96.75 79 GLY A C 1
ATOM 603 O O . GLY A 1 79 ? 0.898 10.187 12.323 1.00 96.75 79 GLY A O 1
ATOM 604 N N . ASP A 1 80 ? 2.353 11.906 12.387 1.00 95.88 80 ASP A N 1
ATOM 605 C CA . ASP A 1 80 ? 2.941 11.676 11.071 1.00 95.88 80 ASP A CA 1
ATOM 606 C C . ASP A 1 80 ? 4.321 11.052 11.196 1.00 95.88 80 ASP A C 1
ATOM 608 O O . ASP A 1 80 ? 5.143 11.457 12.018 1.00 95.88 80 ASP A O 1
ATOM 612 N N . LEU A 1 81 ? 4.567 10.047 10.360 1.00 96.00 81 LEU A N 1
ATOM 613 C CA . LEU A 1 81 ? 5.874 9.434 10.231 1.00 96.00 81 LEU A CA 1
ATOM 614 C C . LEU A 1 81 ? 6.826 10.389 9.512 1.00 96.00 81 LEU A C 1
ATOM 616 O O . LEU A 1 81 ? 6.505 10.931 8.453 1.00 96.00 81 LEU A O 1
ATOM 620 N N . THR A 1 82 ? 8.026 10.533 10.067 1.00 95.12 82 THR A N 1
ATOM 621 C CA . THR A 1 82 ? 9.112 11.296 9.452 1.00 95.12 82 THR A CA 1
ATOM 622 C C . THR A 1 82 ? 9.992 10.362 8.638 1.00 95.12 82 THR A C 1
ATOM 624 O O . THR A 1 82 ? 10.641 9.475 9.190 1.00 95.12 82 THR A O 1
ATOM 627 N N . PHE A 1 83 ? 10.054 10.590 7.330 1.00 93.19 83 PHE A N 1
ATOM 628 C CA . PHE A 1 83 ? 10.869 9.789 6.426 1.00 93.19 83 PHE A CA 1
ATOM 629 C C . PHE A 1 83 ? 12.181 10.485 6.081 1.00 93.19 83 PHE A C 1
ATOM 631 O O . PHE A 1 83 ? 12.260 11.706 5.986 1.00 93.19 83 PHE A O 1
ATOM 638 N N . ASP A 1 84 ? 13.210 9.680 5.831 1.00 86.94 84 ASP A N 1
ATOM 639 C CA . ASP A 1 84 ? 14.408 10.145 5.147 1.00 86.94 84 ASP A CA 1
ATOM 640 C C . ASP A 1 84 ? 14.071 10.371 3.664 1.00 86.94 84 ASP A C 1
ATOM 642 O O . ASP A 1 84 ? 13.797 9.424 2.920 1.00 86.94 84 ASP A O 1
ATOM 646 N N . GLU A 1 85 ? 14.064 11.634 3.241 1.00 74.56 85 GLU A N 1
ATOM 647 C CA . GLU A 1 85 ? 13.761 12.021 1.862 1.00 74.56 85 GLU A CA 1
ATOM 648 C C . GLU A 1 85 ? 14.913 11.736 0.887 1.00 74.56 85 GLU A C 1
ATOM 650 O O . GLU A 1 85 ? 14.761 11.929 -0.326 1.00 74.56 85 GLU A O 1
ATOM 655 N N . THR A 1 86 ? 16.068 11.257 1.371 1.00 85.69 86 THR A N 1
ATOM 656 C CA . THR A 1 86 ? 17.184 10.924 0.489 1.00 85.69 86 THR A CA 1
ATOM 657 C C . THR A 1 86 ? 16.812 9.782 -0.454 1.00 85.69 86 THR A C 1
ATOM 659 O O . THR A 1 86 ? 16.568 8.627 -0.084 1.00 85.69 86 THR A O 1
ATOM 662 N N . ARG A 1 87 ? 16.761 10.130 -1.740 1.00 87.56 87 ARG A N 1
ATOM 663 C CA . ARG A 1 87 ? 16.552 9.180 -2.831 1.00 87.56 87 ARG A CA 1
ATOM 664 C C . ARG A 1 87 ? 17.810 8.351 -3.062 1.00 87.56 87 ARG A C 1
ATOM 666 O O . ARG A 1 87 ? 18.925 8.776 -2.752 1.00 87.56 87 ARG A O 1
ATOM 673 N N . ASP A 1 88 ? 17.628 7.168 -3.637 1.00 92.06 88 ASP A N 1
ATOM 674 C CA . ASP A 1 88 ? 18.765 6.344 -4.032 1.00 92.06 88 ASP A CA 1
ATOM 675 C C . ASP A 1 88 ? 19.588 7.076 -5.105 1.00 92.06 88 ASP A C 1
ATOM 677 O O . ASP A 1 88 ? 19.039 7.684 -6.024 1.00 92.06 88 ASP A O 1
ATOM 681 N N . LYS A 1 89 ? 20.921 7.004 -5.006 1.00 90.25 89 LYS A N 1
ATOM 682 C CA . LYS A 1 89 ? 21.838 7.689 -5.940 1.00 90.25 89 LYS A CA 1
ATOM 683 C C . LYS A 1 89 ? 21.746 7.155 -7.370 1.00 90.25 89 LYS A C 1
ATOM 685 O O . LYS A 1 89 ? 22.069 7.864 -8.318 1.00 90.25 89 LYS A O 1
ATOM 690 N N . SER A 1 90 ? 21.354 5.896 -7.512 1.00 92.38 90 SER A N 1
ATOM 691 C CA . SER A 1 90 ? 21.237 5.194 -8.784 1.00 92.38 90 SER A CA 1
ATOM 692 C C . SER A 1 90 ? 20.089 4.191 -8.711 1.00 92.38 90 SER A C 1
ATOM 694 O O . SER A 1 90 ? 19.861 3.619 -7.640 1.00 92.38 90 SER A O 1
ATOM 696 N N . PRO A 1 91 ? 19.385 3.933 -9.825 1.00 94.25 91 PRO A N 1
ATOM 697 C CA . PRO A 1 91 ? 18.342 2.919 -9.854 1.00 94.25 91 PRO A CA 1
ATOM 698 C C . PRO A 1 91 ? 18.924 1.520 -9.619 1.00 94.25 91 PRO A C 1
ATOM 700 O O . PRO A 1 91 ? 20.092 1.248 -9.901 1.00 94.25 91 PRO A O 1
ATOM 703 N N . THR A 1 92 ? 18.086 0.611 -9.127 1.00 95.69 92 THR A N 1
ATOM 704 C CA . THR A 1 92 ? 18.423 -0.813 -9.030 1.00 95.69 92 THR A CA 1
ATOM 705 C C . THR A 1 92 ? 18.292 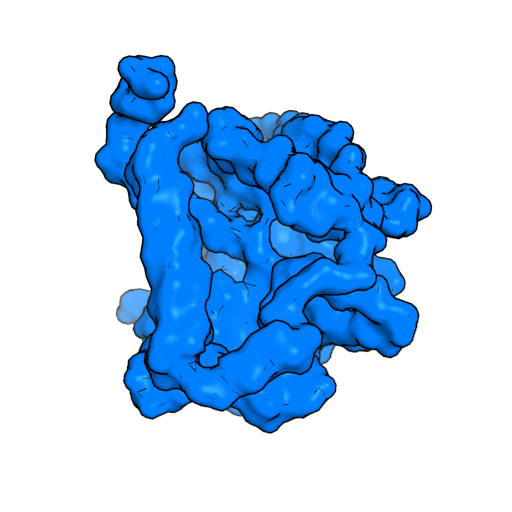-1.457 -10.406 1.00 95.69 92 THR A C 1
ATOM 707 O O . THR A 1 92 ? 17.262 -1.317 -11.067 1.00 95.69 92 THR A O 1
ATOM 710 N N . ILE A 1 93 ? 19.335 -2.172 -10.830 1.00 95.88 93 ILE A N 1
ATOM 711 C CA . ILE A 1 93 ? 19.375 -2.872 -12.115 1.00 95.88 93 ILE A CA 1
ATOM 712 C C . ILE A 1 93 ? 19.024 -4.342 -11.897 1.00 95.88 93 ILE A C 1
ATOM 714 O O . ILE A 1 93 ? 19.672 -5.030 -11.110 1.00 95.88 93 ILE A O 1
ATOM 718 N N . VAL A 1 94 ? 18.008 -4.813 -12.616 1.00 92.06 94 VAL A N 1
ATOM 719 C CA . VAL A 1 94 ? 17.638 -6.228 -12.705 1.00 92.06 94 VAL A CA 1
ATOM 720 C C . VAL A 1 94 ? 17.777 -6.633 -14.168 1.00 92.06 94 VAL A C 1
ATOM 722 O O . VAL A 1 94 ? 17.280 -5.935 -15.053 1.00 92.06 94 VAL A O 1
ATOM 725 N N . GLU A 1 95 ? 18.488 -7.727 -14.434 1.00 90.19 95 GLU A N 1
ATOM 726 C CA . GLU A 1 95 ? 18.723 -8.203 -15.799 1.00 90.19 95 GLU A CA 1
ATOM 727 C C . GLU A 1 95 ? 17.395 -8.419 -16.544 1.00 90.19 95 GLU A C 1
ATOM 729 O O . GLU A 1 95 ? 16.439 -8.975 -15.999 1.00 90.19 95 GLU A O 1
ATOM 734 N N . GLY A 1 96 ? 17.319 -7.924 -17.783 1.00 86.00 96 GLY A N 1
ATOM 735 C CA . GLY A 1 96 ? 16.113 -8.011 -18.613 1.00 86.00 96 GLY A CA 1
ATOM 736 C C . GLY A 1 96 ? 14.952 -7.104 -18.185 1.00 86.00 96 GLY A C 1
ATOM 737 O O . GLY A 1 96 ? 13.877 -7.201 -18.773 1.00 86.00 96 GLY A O 1
ATOM 738 N N . CYS A 1 97 ? 15.144 -6.222 -17.198 1.00 90.06 97 CYS A N 1
ATOM 739 C CA . CYS A 1 97 ? 14.109 -5.323 -16.680 1.00 90.06 97 CYS A CA 1
ATOM 740 C C . CYS A 1 97 ? 14.459 -3.849 -16.912 1.00 90.06 97 CYS A C 1
ATOM 742 O O . CYS A 1 97 ? 15.617 -3.479 -17.116 1.00 90.06 97 CYS A O 1
ATOM 744 N N . VAL A 1 98 ? 13.451 -2.980 -16.819 1.00 91.31 98 VAL A N 1
ATOM 745 C CA . VAL A 1 98 ? 13.690 -1.534 -16.722 1.00 91.31 98 VAL A CA 1
ATOM 746 C C . VAL A 1 98 ? 14.361 -1.197 -15.379 1.00 91.31 98 VAL A C 1
ATOM 748 O O . VAL A 1 98 ? 14.077 -1.866 -14.381 1.00 91.31 98 VAL A O 1
ATOM 751 N N . PRO A 1 99 ? 15.222 -0.162 -15.308 1.00 94.94 99 PRO A N 1
ATOM 752 C CA . PRO A 1 99 ? 15.802 0.280 -14.041 1.00 94.94 99 PRO A CA 1
ATOM 753 C C . PRO A 1 99 ? 14.714 0.640 -13.024 1.00 94.94 99 PRO A C 1
ATOM 755 O O . PRO A 1 99 ? 13.772 1.362 -13.350 1.00 94.94 99 PRO A O 1
ATOM 758 N N . LEU A 1 100 ? 14.842 0.148 -11.792 1.00 95.88 100 LEU A N 1
ATOM 759 C CA . LEU A 1 100 ? 13.872 0.385 -10.724 1.00 95.88 100 LEU A CA 1
ATOM 760 C C . LEU A 1 100 ? 14.308 1.565 -9.856 1.00 95.88 100 LEU A C 1
ATOM 762 O O . LEU A 1 100 ? 15.418 1.583 -9.319 1.00 95.88 100 LEU A O 1
ATOM 766 N N . ASN A 1 101 ? 13.421 2.540 -9.690 1.00 94.94 101 ASN A N 1
ATOM 767 C CA . ASN A 1 101 ? 13.723 3.788 -9.000 1.00 94.94 101 ASN A CA 1
ATOM 768 C C . ASN A 1 101 ? 13.492 3.653 -7.491 1.00 94.94 101 ASN A C 1
ATOM 770 O O . ASN A 1 101 ? 12.468 3.120 -7.069 1.00 94.94 101 ASN A O 1
ATOM 774 N N . ASN A 1 102 ? 14.403 4.204 -6.681 1.00 95.25 102 ASN A N 1
ATOM 775 C CA . ASN A 1 102 ? 14.220 4.393 -5.234 1.00 95.25 102 ASN A CA 1
ATOM 776 C C . ASN A 1 102 ? 13.952 3.107 -4.420 1.00 95.25 102 ASN A C 1
ATOM 778 O O . ASN A 1 102 ? 13.353 3.171 -3.353 1.00 95.25 102 ASN A O 1
ATOM 782 N N . VAL A 1 103 ? 14.368 1.929 -4.894 1.00 97.00 103 VAL A N 1
ATOM 783 C CA . VAL A 1 103 ? 14.112 0.636 -4.224 1.00 97.00 103 VAL A CA 1
ATOM 784 C C . VAL A 1 103 ? 14.553 0.642 -2.754 1.00 97.00 103 VAL A C 1
ATOM 786 O O . VAL A 1 103 ? 13.809 0.199 -1.878 1.00 97.00 103 VAL A O 1
ATOM 789 N N . GLY A 1 104 ? 15.752 1.149 -2.473 1.00 96.62 104 GLY A N 1
ATOM 790 C CA . GLY A 1 104 ? 16.321 1.216 -1.135 1.00 96.62 104 GLY A CA 1
ATOM 791 C C . GLY A 1 104 ? 15.574 2.197 -0.238 1.00 96.62 104 GLY A C 1
ATOM 792 O O . GLY A 1 104 ? 15.180 1.825 0.868 1.00 96.62 104 GLY A O 1
ATOM 793 N N . SER A 1 105 ? 15.367 3.436 -0.689 1.00 96.56 105 SER A N 1
ATOM 794 C CA . SER A 1 105 ? 14.650 4.448 0.100 1.00 96.56 105 SER A CA 1
ATOM 795 C C . SER A 1 105 ? 13.186 4.075 0.348 1.00 96.56 105 SER A C 1
ATOM 797 O O . SER A 1 105 ? 12.705 4.236 1.470 1.00 96.56 105 SER A O 1
ATOM 799 N N . ILE A 1 106 ? 12.507 3.478 -0.635 1.00 96.88 106 ILE A N 1
ATOM 800 C CA . ILE A 1 106 ? 11.129 2.981 -0.499 1.00 96.88 106 ILE A CA 1
ATOM 801 C C . ILE A 1 106 ? 11.063 1.836 0.506 1.00 96.88 106 ILE A C 1
ATOM 803 O O . ILE A 1 106 ? 10.148 1.811 1.329 1.00 96.88 106 ILE A O 1
ATOM 807 N N . SER A 1 107 ? 12.023 0.907 0.476 1.00 97.81 107 SER A N 1
ATOM 808 C CA . SER A 1 107 ? 12.082 -0.171 1.466 1.00 97.81 107 SER A CA 1
ATOM 809 C C . SER A 1 107 ? 12.263 0.373 2.887 1.00 97.81 107 SER A C 1
ATOM 811 O O . SER A 1 107 ? 11.512 -0.009 3.784 1.00 97.81 107 SER A O 1
ATOM 813 N N . ARG A 1 108 ? 13.193 1.320 3.096 1.00 97.38 108 ARG A N 1
ATOM 814 C CA . ARG A 1 108 ? 13.423 1.944 4.413 1.00 97.38 108 ARG A CA 1
ATOM 815 C C . ARG A 1 108 ? 12.172 2.649 4.942 1.00 97.38 108 ARG A C 1
ATOM 817 O O . ARG A 1 108 ? 11.799 2.429 6.091 1.00 97.38 108 ARG A O 1
ATOM 824 N N . ALA A 1 109 ? 11.505 3.450 4.109 1.00 97.19 109 ALA A N 1
ATOM 825 C CA . ALA A 1 109 ? 10.271 4.137 4.490 1.00 97.19 109 ALA A CA 1
ATOM 826 C C . ALA A 1 109 ? 9.143 3.145 4.820 1.00 97.19 109 ALA A C 1
ATOM 828 O O . ALA A 1 109 ? 8.465 3.276 5.838 1.00 97.19 109 ALA A O 1
ATOM 829 N N . ASN A 1 110 ? 8.978 2.099 4.007 1.00 97.75 110 ASN A N 1
ATOM 830 C CA . ASN A 1 110 ? 7.945 1.093 4.239 1.00 97.75 110 ASN A CA 1
ATOM 831 C C . ASN A 1 110 ? 8.210 0.213 5.459 1.00 97.75 110 ASN A C 1
ATOM 833 O O . ASN A 1 110 ? 7.248 -0.212 6.093 1.00 97.75 110 ASN A O 1
ATOM 837 N N . PHE A 1 111 ? 9.468 -0.006 5.840 1.00 98.38 111 PHE A N 1
ATOM 838 C CA . PHE A 1 111 ? 9.788 -0.667 7.102 1.00 98.38 111 PHE A CA 1
ATOM 839 C C . PHE A 1 111 ? 9.330 0.166 8.313 1.00 98.38 111 PHE A C 1
ATOM 841 O O . PHE A 1 111 ? 8.766 -0.381 9.258 1.00 98.38 111 PHE A O 1
ATOM 848 N N . GLN A 1 112 ? 9.477 1.495 8.266 1.00 98.19 112 GLN A N 1
ATOM 849 C CA . GLN A 1 112 ? 8.951 2.380 9.316 1.00 98.19 112 GLN A CA 1
ATOM 850 C C . GLN A 1 112 ? 7.416 2.358 9.369 1.00 98.19 112 GLN A C 1
ATOM 852 O O . GLN A 1 112 ? 6.833 2.249 10.448 1.00 98.19 112 GLN A O 1
ATOM 857 N N . ILE A 1 113 ? 6.755 2.398 8.205 1.00 96.88 113 ILE A N 1
ATOM 858 C CA . ILE A 1 113 ? 5.289 2.281 8.104 1.00 96.88 113 ILE A CA 1
ATOM 859 C C . ILE A 1 113 ? 4.818 0.936 8.660 1.00 96.88 113 ILE A C 1
ATOM 861 O O . ILE A 1 113 ? 3.825 0.879 9.385 1.00 96.88 113 ILE A O 1
ATOM 865 N N . TYR A 1 114 ? 5.524 -0.145 8.337 1.00 98.06 114 TYR A N 1
ATOM 866 C CA . TYR A 1 114 ? 5.262 -1.485 8.847 1.00 98.06 114 TYR A CA 1
ATOM 867 C C . TYR A 1 114 ? 5.323 -1.526 10.380 1.00 98.06 114 TYR A C 1
ATOM 869 O O . TYR A 1 114 ? 4.349 -1.939 11.009 1.00 98.06 114 TYR A O 1
ATOM 877 N N . GLU A 1 115 ? 6.399 -1.027 10.993 1.00 98.50 115 GLU A N 1
ATOM 878 C CA . GLU A 1 115 ? 6.552 -1.011 12.455 1.00 98.50 115 GLU A CA 1
ATOM 879 C C . GLU A 1 115 ? 5.484 -0.149 13.145 1.00 98.50 115 GLU A C 1
ATOM 881 O O . GLU A 1 115 ? 4.874 -0.575 14.129 1.00 98.50 115 GLU A O 1
ATOM 886 N N . SER A 1 116 ? 5.177 1.028 12.593 1.00 97.88 116 SER A N 1
ATOM 887 C CA . SER A 1 116 ? 4.117 1.892 13.125 1.00 97.88 116 SER A CA 1
ATOM 888 C C . SER A 1 116 ? 2.731 1.246 13.005 1.00 97.88 116 SER A C 1
ATOM 890 O O . SER A 1 116 ? 1.962 1.203 13.968 1.00 97.88 116 SER A O 1
ATOM 892 N N . THR A 1 117 ? 2.431 0.619 11.864 1.00 93.56 117 THR A N 1
ATOM 893 C CA . THR A 1 117 ? 1.172 -0.115 11.664 1.00 93.56 117 THR A CA 1
ATOM 894 C C . THR A 1 117 ? 1.062 -1.297 12.633 1.00 93.56 117 THR A C 1
ATOM 896 O O . THR A 1 117 ? -0.005 -1.522 13.207 1.00 93.56 117 THR A O 1
ATOM 899 N N . ARG A 1 118 ? 2.159 -2.027 12.883 1.00 95.62 118 ARG A N 1
ATOM 900 C CA . ARG A 1 118 ? 2.204 -3.084 13.908 1.00 95.62 118 ARG A CA 1
ATOM 901 C C . ARG A 1 118 ? 1.931 -2.539 15.296 1.00 95.62 118 ARG A C 1
ATOM 903 O O . ARG A 1 118 ? 1.194 -3.174 16.049 1.00 95.62 118 ARG A O 1
ATOM 910 N N . LYS A 1 119 ? 2.461 -1.360 15.627 1.00 97.50 119 LYS A N 1
ATOM 911 C CA . LYS A 1 119 ? 2.184 -0.713 16.910 1.00 97.50 119 LYS A CA 1
ATOM 912 C C . LYS A 1 119 ? 0.693 -0.405 17.070 1.00 97.50 119 LYS A C 1
ATOM 914 O O . LYS A 1 119 ? 0.124 -0.751 18.104 1.00 97.50 119 LYS A O 1
ATOM 919 N N . ILE A 1 120 ? 0.047 0.153 16.047 1.00 90.81 120 ILE A N 1
ATOM 920 C CA . ILE A 1 120 ? -1.402 0.415 16.057 1.00 90.81 120 ILE A CA 1
ATOM 921 C C . ILE A 1 120 ? -2.199 -0.880 16.260 1.00 90.81 120 ILE A C 1
ATOM 923 O O . ILE A 1 120 ? -3.061 -0.949 17.136 1.00 90.81 120 ILE A O 1
ATOM 927 N N . LEU A 1 121 ? -1.868 -1.926 15.498 1.00 86.00 121 LEU A N 1
ATOM 928 C CA . LEU A 1 121 ? -2.512 -3.236 15.619 1.00 86.00 121 LEU A CA 1
ATOM 929 C C . LEU A 1 121 ? -2.317 -3.841 17.021 1.00 86.00 121 LEU A C 1
ATOM 931 O O . LEU A 1 121 ? -3.262 -4.392 17.581 1.00 86.00 121 LEU A O 1
ATOM 935 N N . SER A 1 122 ? -1.126 -3.698 17.616 1.00 93.06 122 SER A N 1
ATOM 936 C CA . SER A 1 122 ? -0.822 -4.184 18.974 1.00 93.06 122 SER A CA 1
ATOM 937 C C . SER A 1 122 ? -1.584 -3.441 20.075 1.00 93.06 122 SER A C 1
ATOM 939 O O . SER A 1 122 ? -1.856 -4.010 21.128 1.00 93.06 122 SER A O 1
ATOM 941 N N . ASP A 1 123 ? -1.989 -2.196 19.810 1.00 93.31 123 ASP A N 1
ATOM 942 C CA . ASP A 1 123 ? -2.854 -1.406 20.690 1.00 93.31 123 ASP A CA 1
ATOM 943 C C . ASP A 1 123 ? -4.347 -1.776 20.508 1.00 93.31 123 ASP A C 1
ATOM 945 O O . ASP A 1 123 ? -5.223 -1.070 21.008 1.00 93.31 123 ASP A O 1
ATOM 949 N N . ASN A 1 124 ? -4.652 -2.879 19.805 1.00 86.94 124 ASN A N 1
ATOM 950 C CA . ASN A 1 124 ? -6.001 -3.348 19.462 1.00 86.94 124 ASN A CA 1
ATOM 951 C C . ASN A 1 124 ? -6.835 -2.301 18.710 1.00 86.94 124 ASN A C 1
ATOM 953 O O . ASN A 1 124 ? -8.044 -2.169 18.925 1.00 86.94 124 ASN A O 1
ATOM 957 N N . ARG A 1 125 ? -6.178 -1.548 17.824 1.00 87.94 125 ARG A N 1
ATOM 958 C CA . ARG A 1 125 ? -6.802 -0.516 16.998 1.00 87.94 125 ARG A CA 1
ATOM 959 C C . ARG A 1 125 ? -6.735 -0.874 15.522 1.00 87.94 125 ARG A C 1
ATOM 961 O O . ARG A 1 125 ? -5.783 -1.498 15.056 1.00 87.94 125 ARG A O 1
ATOM 968 N N . VAL A 1 126 ? -7.751 -0.457 14.775 1.00 84.88 126 VAL A N 1
ATOM 969 C CA . VAL A 1 126 ? -7.761 -0.583 13.318 1.00 84.88 126 VAL A CA 1
ATOM 970 C C . VAL A 1 126 ? -6.895 0.525 12.723 1.00 84.88 126 VAL A C 1
ATOM 972 O O . VAL A 1 126 ? -7.166 1.694 13.001 1.00 84.88 126 VAL A O 1
ATOM 975 N N . PRO A 1 127 ? -5.858 0.203 11.933 1.00 85.31 127 PRO A N 1
ATOM 976 C CA . PRO A 1 127 ? -4.998 1.223 11.359 1.00 85.31 127 PRO A CA 1
ATOM 977 C C . PRO A 1 127 ? -5.701 1.960 10.218 1.00 85.31 127 PRO A C 1
ATOM 979 O O . PRO A 1 127 ? -6.166 1.345 9.259 1.00 85.31 127 PRO A O 1
ATOM 982 N N . LEU A 1 128 ? -5.721 3.286 10.319 1.00 87.75 128 LEU A N 1
ATOM 983 C CA . LEU A 1 128 ? -6.078 4.222 9.262 1.00 87.75 128 LEU A CA 1
ATOM 984 C C . LEU A 1 128 ? -4.824 5.015 8.885 1.00 87.75 128 LEU A C 1
ATOM 986 O O . LEU A 1 128 ? -4.356 5.861 9.645 1.00 87.75 128 LEU A O 1
ATOM 990 N N . THR A 1 129 ? -4.270 4.727 7.710 1.00 87.75 129 THR A N 1
ATOM 991 C CA . THR A 1 129 ? -3.066 5.399 7.213 1.00 87.75 129 THR A CA 1
ATOM 992 C C . THR A 1 129 ? -3.456 6.510 6.248 1.00 87.75 129 THR A C 1
ATOM 994 O O . THR A 1 129 ? -3.991 6.243 5.174 1.00 87.75 129 THR A O 1
ATOM 997 N N . LEU A 1 130 ? -3.158 7.755 6.606 1.00 88.06 130 LEU A N 1
ATOM 998 C CA . LEU A 1 130 ? -3.280 8.895 5.705 1.00 88.06 130 LEU A CA 1
ATOM 999 C C . LEU A 1 130 ? -2.043 8.916 4.812 1.00 88.06 130 LEU A C 1
ATOM 1001 O O . LEU A 1 130 ? -0.921 8.975 5.307 1.00 88.06 130 LEU A O 1
ATOM 1005 N N . GLY A 1 131 ? -2.235 8.759 3.509 1.00 81.19 131 GLY A N 1
ATOM 1006 C CA . GLY A 1 131 ? -1.142 8.403 2.612 1.00 81.19 131 GLY A CA 1
ATOM 1007 C C . GLY A 1 131 ? -0.446 9.563 1.912 1.00 81.19 131 GLY A C 1
ATOM 1008 O O . GLY A 1 131 ? -0.979 10.664 1.803 1.00 81.19 131 GLY A O 1
ATOM 1009 N N . GLY A 1 132 ? 0.726 9.240 1.369 1.00 82.31 132 GLY A N 1
ATOM 1010 C CA . GLY A 1 132 ? 1.276 9.816 0.149 1.00 82.31 132 GLY A CA 1
ATOM 1011 C C . GLY A 1 132 ? 0.933 8.941 -1.063 1.00 82.31 132 GLY A C 1
ATOM 1012 O O . GLY A 1 132 ? -0.238 8.669 -1.323 1.00 82.31 132 GLY A O 1
ATOM 1013 N N . ASP A 1 133 ? 1.927 8.494 -1.831 1.00 85.50 133 ASP A N 1
ATOM 1014 C CA . ASP A 1 133 ? 1.681 7.598 -2.969 1.00 85.50 133 ASP A CA 1
ATOM 1015 C C . ASP A 1 133 ? 1.353 6.154 -2.550 1.00 85.50 133 ASP A C 1
ATOM 1017 O O . ASP A 1 133 ? 1.500 5.763 -1.393 1.00 85.50 133 ASP A O 1
ATOM 1021 N N . HIS A 1 134 ? 0.918 5.325 -3.506 1.00 86.56 134 HIS A N 1
ATOM 1022 C CA . HIS A 1 134 ? 0.440 3.978 -3.191 1.00 86.56 134 HIS A CA 1
ATOM 1023 C C . HIS A 1 134 ? 1.545 3.010 -2.719 1.00 86.56 134 HIS A C 1
ATOM 1025 O O . HIS A 1 134 ? 1.235 1.962 -2.145 1.00 86.56 134 HIS A O 1
ATOM 1031 N N . SER A 1 135 ? 2.831 3.360 -2.876 1.00 91.75 135 SER A N 1
ATOM 1032 C CA . SER A 1 135 ? 3.957 2.540 -2.405 1.00 91.75 135 SER A CA 1
ATOM 1033 C C . SER A 1 135 ? 3.970 2.331 -0.896 1.00 91.75 135 SER A C 1
ATOM 1035 O O . SER A 1 135 ? 4.482 1.305 -0.455 1.00 91.75 135 SER A O 1
ATOM 1037 N N . ILE A 1 136 ? 3.333 3.212 -0.114 1.00 92.56 136 ILE A N 1
ATOM 1038 C CA . ILE A 1 136 ? 3.153 3.047 1.340 1.00 92.56 136 ILE A CA 1
ATOM 1039 C C . ILE A 1 136 ? 2.410 1.756 1.707 1.00 92.56 136 ILE A C 1
ATOM 1041 O O . ILE A 1 136 ? 2.517 1.255 2.829 1.00 92.56 136 ILE A O 1
ATOM 1045 N N . SER A 1 137 ? 1.653 1.199 0.755 1.00 91.31 137 SER A N 1
ATOM 1046 C CA . SER A 1 137 ? 0.907 -0.039 0.966 1.00 91.31 137 SER A CA 1
ATOM 1047 C C . SER A 1 137 ? 1.808 -1.257 1.104 1.00 91.31 137 SER A C 1
ATOM 1049 O O . SER A 1 137 ? 1.362 -2.285 1.609 1.00 91.31 137 SER A O 1
ATOM 1051 N N . ILE A 1 138 ? 3.083 -1.159 0.706 1.00 96.38 138 ILE A N 1
ATOM 1052 C CA . ILE A 1 138 ? 4.051 -2.227 0.951 1.00 96.38 138 ILE A CA 1
ATOM 1053 C C . ILE A 1 138 ? 4.181 -2.447 2.468 1.00 96.38 138 ILE A C 1
ATOM 1055 O O . ILE A 1 138 ? 4.061 -3.581 2.927 1.00 96.38 138 ILE A O 1
ATOM 1059 N N . GLY A 1 139 ? 4.338 -1.375 3.248 1.00 95.62 139 GLY A N 1
ATOM 1060 C CA . GLY A 1 139 ? 4.457 -1.420 4.704 1.00 95.62 139 GLY A CA 1
ATOM 1061 C C . GLY A 1 139 ? 3.138 -1.714 5.420 1.00 95.62 139 GLY A C 1
ATOM 1062 O O . GLY A 1 139 ? 3.102 -2.572 6.304 1.00 95.62 139 GLY A O 1
ATOM 1063 N N . THR A 1 140 ? 2.036 -1.060 5.027 1.00 90.75 140 THR A N 1
ATOM 1064 C CA . THR A 1 140 ? 0.742 -1.249 5.715 1.00 90.75 140 THR A CA 1
ATOM 1065 C C . THR A 1 140 ? 0.234 -2.684 5.568 1.00 90.75 140 THR A C 1
ATOM 1067 O O . THR A 1 140 ? -0.078 -3.336 6.566 1.00 90.75 140 THR A O 1
ATOM 1070 N N . LEU A 1 141 ? 0.223 -3.231 4.347 1.00 91.38 141 LEU A N 1
ATOM 1071 C CA . LEU A 1 141 ? -0.231 -4.601 4.108 1.00 91.38 141 LEU A CA 1
ATOM 1072 C C . LEU A 1 141 ? 0.712 -5.641 4.722 1.00 91.38 141 LEU A C 1
ATOM 1074 O O . LEU A 1 141 ? 0.240 -6.699 5.143 1.00 91.38 141 LEU A O 1
ATOM 1078 N N . ALA A 1 142 ? 2.015 -5.356 4.830 1.00 95.12 142 ALA A N 1
ATOM 1079 C CA . ALA A 1 142 ? 2.957 -6.257 5.496 1.00 95.12 142 ALA A CA 1
ATOM 1080 C C . ALA A 1 142 ? 2.560 -6.475 6.961 1.00 95.12 142 ALA A C 1
ATOM 1082 O O . ALA A 1 142 ? 2.481 -7.615 7.416 1.00 95.12 142 ALA A O 1
ATOM 1083 N N . ALA A 1 143 ? 2.248 -5.390 7.672 1.00 91.56 143 ALA A N 1
ATOM 1084 C CA . ALA A 1 143 ? 1.881 -5.431 9.083 1.00 91.56 143 ALA A CA 1
ATOM 1085 C C . ALA A 1 143 ? 0.527 -6.114 9.292 1.00 91.56 143 ALA A C 1
ATOM 1087 O O . ALA A 1 143 ? 0.379 -6.983 10.152 1.00 91.56 143 ALA A O 1
ATOM 1088 N N . VAL A 1 144 ? -0.464 -5.753 8.475 1.00 86.38 144 VAL A N 1
ATOM 1089 C CA . VAL A 1 144 ? -1.818 -6.294 8.617 1.00 86.38 144 VAL A CA 1
ATOM 1090 C C . VAL A 1 144 ? -1.859 -7.781 8.251 1.00 86.38 144 VAL A C 1
ATOM 1092 O O . VAL A 1 144 ? -2.461 -8.572 8.977 1.00 86.38 144 VAL A O 1
ATOM 1095 N N . SER A 1 145 ? -1.194 -8.193 7.167 1.00 84.94 145 SER A N 1
ATOM 1096 C CA . SER A 1 145 ? -1.153 -9.605 6.759 1.00 84.94 145 SER A CA 1
ATOM 1097 C C . SER A 1 145 ? -0.314 -10.482 7.692 1.0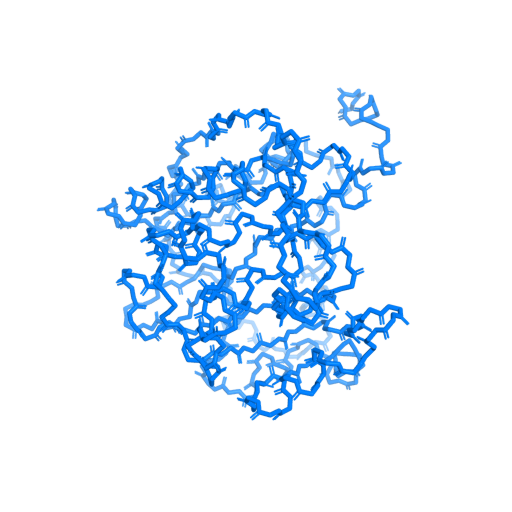0 84.94 145 SER A C 1
ATOM 1099 O O . SER A 1 145 ? -0.560 -11.685 7.781 1.00 84.94 145 SER A O 1
ATOM 1101 N N . GLU A 1 146 ? 0.654 -9.906 8.413 1.00 89.12 146 GLU A N 1
ATOM 1102 C CA . GLU A 1 146 ? 1.336 -10.585 9.518 1.00 89.12 146 GLU A CA 1
ATOM 1103 C C . GLU A 1 146 ? 0.390 -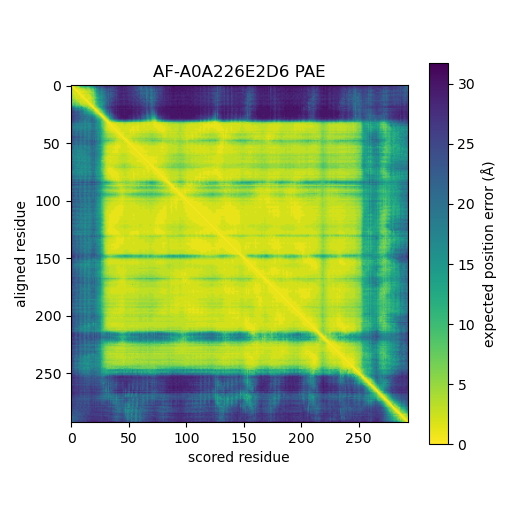10.830 10.694 1.00 89.12 146 GLU A C 1
ATOM 1105 O O . GLU A 1 146 ? 0.319 -11.949 11.200 1.00 89.12 146 GLU A O 1
ATOM 1110 N N . ALA A 1 147 ? -0.365 -9.808 11.101 1.00 81.25 147 ALA A N 1
ATOM 1111 C CA . ALA A 1 147 ? -1.294 -9.910 12.221 1.00 81.25 147 ALA A CA 1
ATOM 1112 C C . ALA A 1 147 ? -2.512 -10.802 11.914 1.00 81.25 147 ALA A C 1
ATOM 1114 O O . ALA A 1 147 ? -3.138 -11.327 12.837 1.00 81.25 147 ALA A O 1
ATOM 1115 N N . ARG A 1 148 ? -2.889 -10.958 10.634 1.00 78.06 148 ARG A N 1
ATOM 1116 C CA . ARG A 1 148 ? -4.122 -11.638 10.202 1.00 78.06 148 ARG A CA 1
ATOM 1117 C C . ARG A 1 148 ? -3.885 -12.520 8.973 1.00 78.06 148 ARG A C 1
ATOM 1119 O O . ARG A 1 148 ? -3.818 -12.043 7.844 1.00 78.06 148 ARG A O 1
ATOM 1126 N N . GLN A 1 149 ? -3.831 -13.836 9.189 1.00 68.00 149 GLN A N 1
ATOM 1127 C CA . GLN A 1 149 ? -3.542 -14.813 8.129 1.00 68.00 149 GLN A CA 1
ATOM 1128 C C . GLN A 1 149 ? -4.706 -15.060 7.146 1.00 68.00 149 GLN A C 1
ATOM 1130 O O . GLN A 1 149 ? -4.473 -15.592 6.060 1.00 68.00 149 GLN A O 1
ATOM 1135 N N . ASP A 1 150 ? -5.941 -14.680 7.494 1.00 68.44 150 ASP A N 1
ATOM 1136 C CA . ASP A 1 150 ? -7.158 -14.896 6.695 1.00 68.44 150 ASP A CA 1
ATOM 1137 C C . ASP A 1 150 ? -7.741 -13.608 6.086 1.00 68.44 150 ASP A C 1
ATOM 1139 O O . ASP A 1 150 ? -8.926 -13.537 5.766 1.00 68.44 150 ASP A O 1
ATOM 1143 N N . ILE A 1 151 ? -6.897 -12.595 5.899 1.00 76.12 151 ILE A N 1
ATOM 1144 C CA . ILE A 1 151 ? -7.276 -11.289 5.361 1.00 76.12 151 ILE A CA 1
ATOM 1145 C C . ILE A 1 151 ? -7.747 -11.341 3.898 1.00 76.12 151 ILE A C 1
ATOM 1147 O O . ILE A 1 151 ? -7.084 -11.920 3.033 1.00 76.12 151 ILE A O 1
ATOM 1151 N N . GLY A 1 152 ? -8.879 -10.695 3.618 1.00 78.31 152 GLY A N 1
ATOM 1152 C CA . GLY A 1 152 ? -9.325 -10.282 2.288 1.00 78.31 152 GLY A CA 1
ATOM 1153 C C . GLY A 1 152 ? -8.933 -8.836 1.990 1.00 78.31 152 GLY A C 1
ATOM 1154 O O . GLY A 1 152 ? -9.025 -7.987 2.873 1.00 78.31 152 GLY A O 1
ATOM 1155 N N . ILE A 1 153 ? -8.516 -8.554 0.755 1.00 78.88 153 ILE A N 1
ATOM 1156 C CA . ILE A 1 153 ? -8.149 -7.211 0.301 1.00 78.88 153 ILE A CA 1
ATOM 1157 C C . ILE A 1 153 ? -9.147 -6.725 -0.735 1.00 78.88 153 ILE A C 1
ATOM 1159 O O . ILE A 1 153 ? -9.339 -7.358 -1.776 1.00 78.88 153 ILE A O 1
ATOM 1163 N N . LEU A 1 154 ? -9.728 -5.563 -0.461 1.00 80.75 154 LEU A N 1
ATOM 1164 C CA . LEU A 1 154 ? -10.473 -4.800 -1.445 1.00 80.75 154 LEU A CA 1
ATOM 1165 C C . LEU A 1 154 ? -9.622 -3.617 -1.902 1.00 80.75 154 LEU A C 1
ATOM 1167 O O . LEU A 1 154 ? -9.289 -2.747 -1.099 1.00 80.75 154 LEU A O 1
ATOM 1171 N N . TRP A 1 155 ? -9.256 -3.614 -3.181 1.00 81.94 155 TRP A N 1
ATOM 1172 C CA . TRP A 1 155 ? -8.404 -2.594 -3.783 1.00 81.94 155 TRP A CA 1
ATOM 1173 C C . TRP A 1 155 ? -9.235 -1.709 -4.707 1.00 81.94 155 TRP A C 1
ATOM 1175 O O . TRP A 1 155 ? -9.644 -2.132 -5.793 1.00 81.94 155 TRP A O 1
ATOM 1185 N N . VAL A 1 156 ? -9.530 -0.498 -4.241 1.00 80.62 156 VAL A N 1
ATOM 1186 C CA . VAL A 1 156 ? -10.346 0.479 -4.967 1.00 80.62 156 VAL A CA 1
ATOM 1187 C C . VAL A 1 156 ? -9.416 1.478 -5.638 1.00 80.62 156 VAL A C 1
ATOM 1189 O O . VAL A 1 156 ? -8.921 2.397 -4.994 1.00 80.62 156 VAL A O 1
ATOM 1192 N N . ASP A 1 157 ? -9.145 1.279 -6.923 1.00 81.88 157 ASP A N 1
ATOM 1193 C CA . ASP A 1 157 ? -8.185 2.097 -7.665 1.00 81.88 157 ASP A CA 1
ATOM 1194 C C . ASP A 1 157 ? -8.473 2.018 -9.174 1.00 81.88 157 ASP A C 1
ATOM 1196 O O . ASP A 1 157 ? -9.098 1.083 -9.671 1.00 81.88 157 ASP A O 1
ATOM 1200 N N . ALA A 1 158 ? -8.001 3.013 -9.919 1.00 77.75 158 ALA A N 1
ATOM 1201 C CA . ALA A 1 158 ? -7.953 2.991 -11.373 1.00 77.75 158 ALA A CA 1
ATOM 1202 C C . ALA A 1 158 ? -6.952 1.952 -11.916 1.00 77.75 158 ALA A C 1
ATOM 1204 O O . ALA A 1 158 ? -7.155 1.433 -13.024 1.00 77.75 158 ALA A O 1
ATOM 1205 N N . HIS A 1 159 ? -5.899 1.659 -11.143 1.00 84.31 159 HIS A N 1
ATOM 1206 C CA . HIS A 1 159 ? -4.774 0.784 -11.485 1.00 84.31 159 HIS A CA 1
ATOM 1207 C C . HIS A 1 159 ? -4.730 -0.434 -10.557 1.00 84.31 159 HIS A C 1
ATOM 1209 O O . HIS A 1 159 ? -5.114 -0.366 -9.398 1.00 84.31 159 HIS A O 1
ATOM 1215 N N . ALA A 1 160 ? -4.248 -1.581 -11.044 1.00 87.06 160 ALA A N 1
ATOM 1216 C CA . ALA A 1 160 ? -4.227 -2.793 -10.216 1.00 87.06 160 ALA A CA 1
ATOM 1217 C C . ALA A 1 160 ? -3.016 -2.875 -9.272 1.00 87.06 160 ALA A C 1
ATOM 1219 O O . ALA A 1 160 ? -2.989 -3.727 -8.385 1.00 87.06 160 ALA A O 1
ATOM 1220 N N . ASP A 1 161 ? -1.980 -2.068 -9.524 1.00 90.06 161 ASP A N 1
ATOM 1221 C CA . ASP A 1 161 ? -0.734 -2.032 -8.747 1.00 90.06 161 ASP A CA 1
ATOM 1222 C C . ASP A 1 161 ? -0.070 -3.408 -8.534 1.00 90.06 161 ASP A C 1
ATOM 1224 O O . ASP A 1 161 ? 0.647 -3.664 -7.567 1.00 90.06 161 ASP A O 1
ATOM 1228 N N . LEU A 1 162 ? -0.309 -4.301 -9.500 1.00 92.69 162 LEU A N 1
ATOM 1229 C CA . LEU A 1 162 ? 0.080 -5.712 -9.524 1.00 92.69 162 LEU A CA 1
ATOM 1230 C C . LEU A 1 162 ? 1.269 -5.965 -10.466 1.00 92.69 162 LEU A C 1
ATOM 1232 O O . LEU A 1 162 ? 1.439 -7.069 -10.984 1.00 92.69 162 LEU A O 1
ATOM 1236 N N . ASN A 1 163 ? 2.055 -4.937 -10.798 1.00 92.00 163 ASN A N 1
ATOM 1237 C CA . ASN A 1 163 ? 3.276 -5.191 -11.561 1.00 92.00 163 ASN A CA 1
ATOM 1238 C C . ASN A 1 163 ? 4.306 -5.919 -10.699 1.00 92.00 163 ASN A C 1
ATOM 1240 O O . ASN A 1 163 ? 4.311 -5.810 -9.475 1.00 92.00 163 ASN A O 1
ATOM 1244 N N . THR A 1 164 ? 5.218 -6.607 -11.371 1.00 93.75 164 THR A N 1
ATOM 1245 C CA . THR A 1 164 ? 6.458 -7.122 -10.796 1.00 93.75 164 THR A CA 1
ATOM 1246 C C . THR A 1 164 ? 7.644 -6.340 -11.377 1.00 93.75 164 THR A C 1
ATOM 1248 O O . THR A 1 164 ? 7.465 -5.599 -12.356 1.00 93.75 164 THR A O 1
ATOM 1251 N N . PRO A 1 165 ? 8.862 -6.493 -10.827 1.00 93.31 165 PRO A N 1
ATOM 1252 C CA . PRO A 1 165 ? 10.093 -5.988 -11.440 1.00 93.31 165 PRO A CA 1
ATOM 1253 C C . PRO A 1 165 ? 10.222 -6.306 -12.936 1.00 93.31 165 PRO A C 1
ATOM 1255 O O . PRO A 1 165 ? 10.722 -5.483 -13.696 1.00 93.31 165 PRO A O 1
ATOM 1258 N N . TYR A 1 166 ? 9.701 -7.460 -13.361 1.00 91.31 166 TY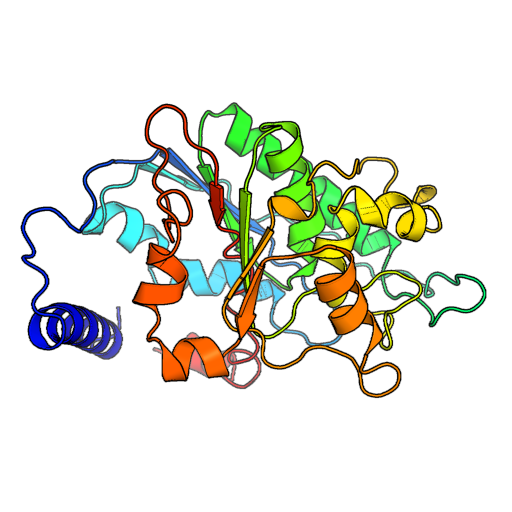R A N 1
ATOM 1259 C CA . TYR A 1 166 ? 9.771 -7.956 -14.735 1.00 91.31 166 TYR A CA 1
ATOM 1260 C C . TYR A 1 166 ? 8.647 -7.439 -15.644 1.00 91.31 166 TYR A C 1
ATOM 1262 O O . TYR A 1 166 ? 8.768 -7.504 -16.865 1.00 91.31 166 TYR A O 1
ATOM 1270 N N . THR A 1 167 ? 7.538 -6.941 -15.084 1.00 89.81 167 THR A N 1
ATOM 1271 C CA . THR A 1 167 ? 6.381 -6.485 -15.880 1.00 89.81 167 THR A CA 1
ATOM 1272 C C . THR A 1 167 ? 6.178 -4.974 -15.869 1.00 89.81 167 THR A C 1
ATOM 1274 O O . THR A 1 167 ? 5.408 -4.461 -16.684 1.00 89.81 167 THR A O 1
ATOM 1277 N N . THR A 1 168 ? 6.812 -4.252 -14.939 1.00 89.31 168 THR A N 1
ATOM 1278 C CA . THR A 1 168 ? 6.718 -2.791 -14.888 1.00 89.31 168 THR A CA 1
ATOM 1279 C C . THR A 1 168 ? 7.383 -2.146 -16.103 1.00 89.31 168 THR A C 1
ATOM 1281 O O . THR A 1 168 ? 8.419 -2.594 -16.580 1.00 89.31 168 THR A O 1
ATOM 1284 N N . ASN A 1 169 ? 6.786 -1.059 -16.597 1.00 86.06 169 ASN A N 1
ATOM 1285 C CA . ASN A 1 169 ? 7.302 -0.298 -17.741 1.00 86.06 169 ASN A CA 1
ATOM 1286 C C . ASN A 1 169 ? 7.935 1.041 -17.336 1.00 86.06 169 ASN A C 1
ATOM 1288 O O . ASN A 1 169 ? 8.534 1.708 -18.173 1.00 86.06 169 ASN A O 1
ATOM 1292 N N . SER A 1 170 ? 7.741 1.473 -16.088 1.00 88.19 170 SER A N 1
ATOM 1293 C CA . SER A 1 170 ? 8.187 2.784 -15.598 1.00 88.19 170 SER A CA 1
ATOM 1294 C C . SER A 1 170 ? 9.354 2.697 -14.622 1.00 88.19 170 SER A C 1
ATOM 1296 O O . SER A 1 170 ? 10.004 3.706 -14.373 1.00 88.19 170 SER A O 1
ATOM 1298 N N . GLY A 1 171 ? 9.567 1.529 -14.007 1.00 90.50 171 GLY A N 1
ATOM 1299 C CA . GLY A 1 171 ? 10.482 1.385 -12.875 1.00 90.50 171 GLY A CA 1
ATOM 1300 C C . GLY A 1 171 ? 9.997 2.056 -11.584 1.00 90.50 171 GLY A C 1
ATOM 1301 O O . GLY A 1 171 ? 10.688 1.999 -10.571 1.00 90.50 171 GLY A O 1
ATOM 1302 N N . ASN A 1 172 ? 8.809 2.672 -11.596 1.00 92.00 172 ASN A N 1
ATOM 1303 C CA . ASN A 1 172 ? 8.229 3.349 -10.440 1.00 92.00 172 ASN A CA 1
ATOM 1304 C C . ASN A 1 172 ? 7.509 2.340 -9.547 1.00 92.00 172 ASN A C 1
ATOM 1306 O O . ASN A 1 172 ? 6.576 1.658 -9.981 1.00 92.00 172 ASN A O 1
ATOM 1310 N N . LEU A 1 173 ? 7.928 2.270 -8.287 1.00 93.19 173 LEU A N 1
ATOM 1311 C CA . LEU A 1 173 ? 7.486 1.241 -7.352 1.00 93.19 173 LEU A CA 1
ATOM 1312 C C . LEU A 1 173 ? 6.040 1.406 -6.875 1.00 93.19 173 LEU A C 1
ATOM 1314 O O . LEU A 1 173 ? 5.495 0.433 -6.373 1.00 93.19 173 LEU A O 1
ATOM 1318 N N . HIS A 1 174 ? 5.388 2.559 -7.078 1.00 84.88 174 HIS A N 1
ATOM 1319 C CA . HIS A 1 174 ? 3.974 2.743 -6.709 1.00 84.88 174 HIS A CA 1
ATOM 1320 C C . HIS A 1 174 ? 2.994 1.835 -7.476 1.00 84.88 174 HIS A C 1
ATOM 1322 O O . HIS A 1 174 ? 1.887 1.631 -7.004 1.00 84.88 174 HIS A O 1
ATOM 1328 N N . GLY A 1 175 ? 3.401 1.258 -8.616 1.00 88.62 175 GLY A N 1
ATOM 1329 C CA . GLY A 1 175 ? 2.576 0.335 -9.410 1.00 88.62 175 GLY A CA 1
ATOM 1330 C C . GLY A 1 175 ? 2.840 -1.155 -9.148 1.00 88.62 175 GLY A C 1
ATOM 1331 O O . GLY A 1 175 ? 2.362 -1.999 -9.912 1.00 88.62 175 GLY A O 1
ATOM 1332 N N . LEU A 1 176 ? 3.671 -1.469 -8.151 1.00 93.88 176 LEU A N 1
ATOM 1333 C CA . LEU A 1 176 ? 4.050 -2.809 -7.697 1.00 93.88 176 LEU A CA 1
ATOM 1334 C C . LEU A 1 176 ? 3.520 -3.228 -6.296 1.00 93.88 176 LEU A C 1
ATOM 1336 O O . LEU A 1 176 ? 3.688 -4.410 -5.983 1.00 93.88 176 LEU A O 1
ATOM 1340 N N . PRO A 1 177 ? 2.926 -2.372 -5.424 1.00 93.38 177 PRO A N 1
ATOM 1341 C CA . PRO A 1 177 ? 2.635 -2.741 -4.036 1.00 93.38 177 PRO A CA 1
ATOM 1342 C C . PRO A 1 177 ? 1.815 -4.012 -3.869 1.00 93.38 177 PRO A C 1
ATOM 1344 O O . PRO A 1 177 ? 2.141 -4.814 -3.002 1.00 93.38 177 PRO A O 1
ATOM 1347 N N . MET A 1 178 ? 0.794 -4.248 -4.698 1.00 92.69 178 MET A N 1
ATOM 1348 C CA . MET A 1 178 ? 0.019 -5.486 -4.595 1.00 92.69 178 MET A CA 1
ATOM 1349 C C . MET A 1 178 ? 0.870 -6.707 -4.957 1.00 92.69 178 MET A C 1
ATOM 1351 O O . MET A 1 178 ? 0.795 -7.739 -4.292 1.00 92.69 178 MET A O 1
ATOM 1355 N N . GLY A 1 179 ? 1.721 -6.583 -5.980 1.00 94.69 179 GLY A N 1
ATOM 1356 C CA . GLY A 1 179 ? 2.619 -7.653 -6.411 1.00 94.69 179 GLY A CA 1
ATOM 1357 C C . GLY A 1 179 ? 3.539 -8.145 -5.290 1.00 94.69 179 GLY A C 1
ATOM 1358 O O . GLY A 1 179 ? 3.704 -9.353 -5.136 1.00 94.69 179 GLY A O 1
ATOM 1359 N N . PHE A 1 180 ? 4.051 -7.229 -4.460 1.00 96.12 180 PHE A N 1
ATOM 1360 C CA . PHE A 1 180 ? 4.892 -7.544 -3.297 1.00 96.12 180 PHE A CA 1
ATOM 1361 C C . PHE A 1 180 ? 4.212 -8.467 -2.269 1.00 96.12 180 PHE A C 1
ATOM 1363 O O . PHE A 1 180 ? 4.898 -9.186 -1.542 1.00 96.12 180 PHE A O 1
ATOM 1370 N N . HIS A 1 181 ? 2.877 -8.457 -2.190 1.00 94.69 181 HIS A N 1
ATOM 1371 C CA . HIS A 1 181 ? 2.119 -9.180 -1.160 1.00 94.69 181 HIS A CA 1
ATOM 1372 C C . HIS A 1 181 ? 1.488 -10.486 -1.635 1.00 94.69 181 HIS A C 1
ATOM 1374 O O . HIS A 1 181 ? 1.178 -11.349 -0.804 1.00 94.69 181 HIS A O 1
ATOM 1380 N N . VAL A 1 182 ? 1.311 -10.646 -2.948 1.00 94.88 182 VAL A N 1
ATOM 1381 C CA . VAL A 1 182 ? 0.687 -11.828 -3.552 1.00 94.88 182 VAL A CA 1
ATOM 1382 C C . VAL A 1 182 ? 1.632 -13.026 -3.486 1.00 94.88 182 VAL A C 1
ATOM 1384 O O . VAL A 1 182 ? 2.692 -13.041 -4.113 1.00 94.88 182 VAL A O 1
ATOM 1387 N N . LYS A 1 183 ? 1.222 -14.079 -2.769 1.00 95.19 183 LYS A N 1
ATOM 1388 C CA . LYS A 1 183 ? 1.990 -15.329 -2.603 1.00 95.19 183 LYS A CA 1
ATOM 1389 C C . LYS A 1 183 ? 2.414 -15.937 -3.937 1.00 95.19 183 LYS A C 1
ATOM 1391 O O . LYS A 1 183 ? 3.553 -16.364 -4.100 1.00 95.19 183 LYS A O 1
ATOM 1396 N N . GLU A 1 184 ? 1.502 -15.948 -4.898 1.00 96.81 184 GLU A N 1
ATOM 1397 C CA . GLU A 1 184 ? 1.681 -16.525 -6.228 1.00 96.81 184 GLU A CA 1
ATOM 1398 C C . GLU A 1 184 ? 2.654 -15.727 -7.118 1.00 96.81 184 GLU A C 1
ATOM 1400 O O . GLU A 1 184 ? 3.044 -16.218 -8.177 1.00 96.81 184 GLU A O 1
ATOM 1405 N N . LEU A 1 185 ? 3.059 -14.521 -6.697 1.00 95.69 185 LEU A N 1
ATOM 1406 C CA . LEU A 1 185 ? 4.050 -13.673 -7.369 1.00 95.69 185 LEU A CA 1
ATOM 1407 C C . LEU A 1 185 ? 5.378 -13.583 -6.602 1.00 95.69 185 LEU A C 1
ATOM 1409 O O . LEU A 1 185 ? 6.308 -12.946 -7.083 1.00 95.69 185 LEU A O 1
ATOM 1413 N N . ALA A 1 186 ? 5.521 -14.249 -5.450 1.00 96.38 186 ALA A N 1
ATOM 1414 C CA . ALA A 1 186 ? 6.700 -14.124 -4.584 1.00 96.38 186 ALA A CA 1
ATOM 1415 C C . ALA A 1 186 ? 8.037 -14.421 -5.294 1.00 96.38 186 ALA A C 1
ATOM 1417 O O . ALA A 1 186 ? 9.065 -13.833 -4.960 1.00 96.38 186 ALA A O 1
ATOM 1418 N N . HIS A 1 187 ? 8.037 -15.322 -6.284 1.00 95.75 187 HIS A N 1
ATOM 1419 C CA . HIS A 1 187 ? 9.234 -15.624 -7.072 1.00 95.75 187 HIS A CA 1
ATOM 1420 C C . HIS A 1 187 ? 9.744 -14.403 -7.853 1.00 95.75 187 HIS A C 1
ATOM 1422 O O . HIS A 1 187 ? 10.950 -14.162 -7.880 1.00 95.75 187 HIS A O 1
ATOM 1428 N N . ASP A 1 188 ? 8.834 -13.596 -8.399 1.00 94.56 188 ASP A N 1
ATOM 1429 C CA . ASP A 1 188 ? 9.144 -12.445 -9.254 1.00 94.56 188 ASP A CA 1
ATOM 1430 C C . ASP A 1 188 ? 9.754 -11.270 -8.467 1.00 94.56 188 ASP A C 1
ATOM 1432 O O . ASP A 1 188 ? 10.234 -10.306 -9.056 1.00 94.56 188 ASP A O 1
AT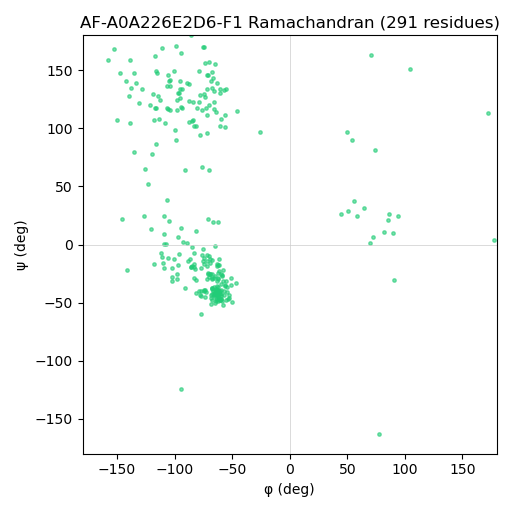OM 1436 N N . PHE A 1 189 ? 9.765 -11.344 -7.134 1.00 96.19 189 PHE A N 1
ATOM 1437 C CA . PHE A 1 189 ? 10.338 -10.325 -6.252 1.00 96.19 189 PHE A CA 1
ATOM 1438 C C . PHE A 1 189 ? 11.655 -10.754 -5.594 1.00 96.19 189 PHE A C 1
ATOM 1440 O O . PHE A 1 189 ? 12.262 -9.964 -4.871 1.00 96.19 189 PHE A O 1
ATOM 1447 N N . LYS A 1 190 ? 12.161 -11.968 -5.870 1.00 95.38 190 LYS A N 1
ATOM 1448 C CA . LYS A 1 190 ? 13.438 -12.451 -5.309 1.00 95.38 190 LYS A CA 1
ATOM 1449 C C . LYS A 1 190 ? 14.626 -11.546 -5.638 1.00 95.38 190 LYS A C 1
ATOM 1451 O O . LYS A 1 190 ? 15.536 -11.429 -4.823 1.00 95.38 190 LYS A O 1
ATOM 1456 N N . CYS A 1 191 ? 14.606 -10.879 -6.793 1.00 94.56 191 CYS A N 1
ATOM 1457 C CA . CYS A 1 191 ? 15.638 -9.919 -7.193 1.00 94.56 191 CYS A CA 1
ATOM 1458 C C . CYS A 1 191 ? 15.734 -8.694 -6.262 1.00 94.56 191 CYS A C 1
ATOM 1460 O O . CYS A 1 191 ? 16.753 -8.011 -6.271 1.00 94.56 191 CYS A O 1
ATOM 1462 N N . LEU A 1 192 ? 14.713 -8.442 -5.433 1.00 96.38 192 LEU A N 1
ATOM 1463 C CA . LEU A 1 192 ? 14.664 -7.354 -4.452 1.00 96.38 192 LEU A CA 1
ATOM 1464 C C . LEU A 1 192 ? 14.759 -7.846 -2.997 1.00 96.38 192 LEU A C 1
ATOM 1466 O O . LEU A 1 192 ? 14.555 -7.063 -2.068 1.00 96.38 192 LEU A O 1
ATOM 1470 N N . ALA A 1 193 ? 15.057 -9.132 -2.776 1.00 94.50 193 ALA A N 1
ATOM 1471 C CA . ALA A 1 193 ? 15.039 -9.745 -1.446 1.00 94.50 193 ALA A CA 1
ATOM 1472 C C . ALA A 1 193 ? 16.049 -9.118 -0.474 1.00 94.50 193 ALA A C 1
ATOM 1474 O O . ALA A 1 193 ? 15.791 -9.078 0.724 1.00 94.50 193 ALA A O 1
ATOM 1475 N N . THR A 1 194 ? 17.176 -8.599 -0.966 1.00 95.75 194 THR A N 1
ATOM 1476 C CA . THR A 1 194 ? 18.162 -7.915 -0.116 1.00 95.75 194 THR A CA 1
ATOM 1477 C C . THR A 1 194 ? 17.590 -6.625 0.465 1.00 95.75 194 THR A C 1
ATOM 1479 O O . THR A 1 194 ? 17.748 -6.357 1.653 1.00 95.75 194 THR A O 1
ATOM 1482 N N . GLN A 1 195 ? 16.905 -5.831 -0.361 1.00 96.50 195 GLN A N 1
ATOM 1483 C CA . GLN A 1 195 ? 16.321 -4.555 0.033 1.00 96.50 195 GLN A CA 1
ATOM 1484 C C . GLN A 1 195 ? 15.069 -4.764 0.885 1.00 96.50 195 GLN A C 1
ATOM 1486 O O . GLN A 1 195 ? 14.879 -4.032 1.848 1.00 96.50 195 GLN A O 1
ATOM 1491 N N . PHE A 1 196 ? 14.239 -5.759 0.564 1.00 97.62 196 PHE A N 1
ATOM 1492 C CA . PHE A 1 196 ? 12.983 -6.070 1.257 1.00 97.62 196 PHE A CA 1
ATOM 1493 C C . PHE A 1 196 ? 13.088 -7.333 2.126 1.00 97.62 196 PHE A C 1
ATOM 1495 O O . PHE A 1 196 ? 12.145 -8.114 2.213 1.00 97.62 196 PHE A O 1
ATOM 1502 N N . ASN A 1 197 ? 14.228 -7.547 2.787 1.00 97.25 197 ASN A N 1
ATOM 1503 C CA . ASN A 1 197 ? 14.482 -8.747 3.601 1.00 97.25 197 ASN A CA 1
ATOM 1504 C C . ASN A 1 197 ? 13.526 -8.918 4.801 1.00 97.25 197 ASN A C 1
ATOM 1506 O O . ASN A 1 197 ? 13.406 -10.011 5.349 1.00 97.25 197 ASN A O 1
ATOM 1510 N N . TRP A 1 198 ? 12.839 -7.845 5.191 1.00 97.62 198 TRP A N 1
ATOM 1511 C CA . TRP A 1 198 ? 11.844 -7.792 6.258 1.00 97.62 198 TRP A CA 1
ATOM 1512 C C . TRP A 1 198 ? 10.430 -8.162 5.782 1.00 97.62 198 TRP A C 1
ATOM 1514 O O . TRP A 1 198 ? 9.533 -8.363 6.600 1.00 97.62 198 TRP A O 1
ATOM 1524 N N . LEU A 1 199 ? 10.206 -8.242 4.467 1.00 97.19 199 LEU A N 1
ATOM 1525 C CA . LEU A 1 199 ? 8.896 -8.462 3.871 1.00 97.19 199 LEU A CA 1
ATOM 1526 C C . LEU A 1 199 ? 8.678 -9.939 3.527 1.00 97.19 199 LEU A C 1
ATOM 1528 O O . LEU A 1 199 ? 9.476 -10.562 2.829 1.00 97.19 199 LEU A O 1
ATOM 1532 N N . VAL A 1 200 ? 7.532 -10.480 3.943 1.00 95.75 200 VAL A N 1
ATOM 1533 C CA . VAL A 1 200 ? 7.094 -11.837 3.589 1.00 95.75 200 VAL A CA 1
ATOM 1534 C C . VAL A 1 200 ? 5.745 -11.760 2.862 1.00 95.75 200 VAL A C 1
ATOM 1536 O O . VAL A 1 200 ? 4.775 -11.295 3.468 1.00 95.75 200 VAL A O 1
ATOM 1539 N N . PRO A 1 201 ? 5.638 -12.239 1.605 1.00 94.94 201 PRO A N 1
ATOM 1540 C CA . PRO A 1 201 ? 4.370 -12.295 0.875 1.00 94.94 201 PRO A CA 1
ATOM 1541 C C . PRO A 1 201 ? 3.390 -13.277 1.531 1.00 94.94 201 PRO A C 1
ATOM 1543 O O . PRO A 1 201 ? 3.647 -14.483 1.616 1.00 94.94 201 PRO A O 1
ATOM 1546 N N . ARG A 1 202 ? 2.250 -12.775 2.021 1.00 91.19 202 ARG A N 1
ATOM 1547 C CA . ARG A 1 202 ? 1.293 -13.560 2.828 1.00 91.19 202 ARG A CA 1
ATOM 1548 C C . ARG A 1 202 ? -0.088 -13.710 2.199 1.00 91.19 202 ARG A C 1
ATOM 1550 O O . ARG A 1 202 ? -0.820 -14.619 2.603 1.00 91.19 202 ARG A O 1
ATOM 1557 N N . ILE A 1 203 ? -0.438 -12.894 1.210 1.00 87.12 203 ILE A N 1
ATOM 1558 C CA . ILE A 1 203 ? -1.812 -12.758 0.718 1.00 87.12 203 ILE A CA 1
ATOM 1559 C C . ILE A 1 203 ? -2.024 -13.685 -0.488 1.00 87.12 203 ILE A C 1
ATOM 1561 O O . ILE A 1 203 ? -1.340 -13.530 -1.497 1.00 87.12 203 ILE A O 1
ATOM 1565 N N . PRO A 1 204 ? -2.938 -14.670 -0.422 1.00 89.12 204 PRO A N 1
ATOM 1566 C CA . PRO A 1 204 ? -3.312 -15.459 -1.594 1.00 89.12 204 PRO A CA 1
ATOM 1567 C C . PRO A 1 204 ? -4.071 -14.600 -2.611 1.00 89.12 204 PRO A C 1
ATOM 1569 O O . PRO A 1 204 ? -4.958 -13.841 -2.220 1.00 89.12 204 PRO A O 1
ATOM 1572 N N . ALA A 1 205 ? -3.831 -14.779 -3.909 1.00 90.38 205 ALA A N 1
ATOM 1573 C CA . ALA A 1 205 ? -4.512 -14.009 -4.955 1.00 90.38 205 ALA A CA 1
ATOM 1574 C C . ALA A 1 205 ? -6.050 -14.103 -4.884 1.00 90.38 205 ALA A C 1
ATOM 1576 O O . ALA A 1 205 ? -6.761 -13.122 -5.101 1.00 90.38 205 ALA A O 1
ATOM 1577 N N . LYS A 1 206 ? -6.580 -15.270 -4.487 1.00 86.31 206 LYS A N 1
ATOM 1578 C CA . LYS A 1 206 ? -8.027 -15.505 -4.304 1.00 86.31 206 LYS A CA 1
ATOM 1579 C C . LYS A 1 206 ? -8.682 -14.614 -3.233 1.00 86.31 206 LYS A C 1
ATOM 1581 O O . LYS A 1 206 ? -9.911 -14.513 -3.200 1.00 86.31 206 LYS A O 1
ATOM 1586 N N . ASN A 1 207 ? -7.878 -14.014 -2.353 1.00 83.19 207 ASN A N 1
ATOM 1587 C CA . ASN A 1 207 ? -8.328 -13.120 -1.289 1.00 83.19 207 ASN A CA 1
ATOM 1588 C C . ASN A 1 207 ? -8.395 -11.653 -1.747 1.00 83.19 207 ASN A C 1
ATOM 1590 O O . ASN A 1 207 ? -8.745 -10.797 -0.942 1.00 83.19 207 ASN A O 1
ATOM 1594 N N . ILE A 1 208 ? -8.076 -11.353 -3.007 1.00 83.88 208 ILE A N 1
ATOM 1595 C CA . ILE A 1 208 ? -8.062 -9.992 -3.546 1.00 83.88 208 ILE A CA 1
ATOM 1596 C C . ILE A 1 208 ? -9.289 -9.775 -4.435 1.00 83.88 208 ILE A C 1
ATOM 1598 O O . ILE A 1 208 ? -9.698 -10.655 -5.203 1.00 83.88 208 ILE A O 1
ATOM 1602 N N . ALA A 1 209 ? -9.874 -8.586 -4.338 1.00 83.44 209 ALA A N 1
ATOM 1603 C CA . ALA A 1 209 ? -10.855 -8.078 -5.281 1.00 83.44 209 ALA A CA 1
ATOM 1604 C C . ALA A 1 209 ? -10.521 -6.633 -5.666 1.00 83.44 209 ALA A C 1
ATOM 1606 O O . ALA A 1 209 ? -10.165 -5.826 -4.808 1.00 83.44 209 ALA A O 1
ATOM 1607 N N . TYR A 1 210 ? -10.668 -6.311 -6.948 1.00 83.06 210 TYR A N 1
ATOM 1608 C CA . TYR A 1 210 ? -10.507 -4.956 -7.464 1.00 83.06 210 TYR A CA 1
ATOM 1609 C C . TYR A 1 210 ? -11.849 -4.300 -7.766 1.00 83.06 210 TYR A C 1
ATOM 1611 O O . TYR A 1 210 ? -12.728 -4.947 -8.339 1.00 83.06 210 TYR A O 1
ATOM 1619 N N . ILE A 1 211 ? -11.965 -3.005 -7.470 1.00 82.06 211 ILE A N 1
ATOM 1620 C CA . ILE A 1 211 ? -13.078 -2.152 -7.902 1.00 82.06 211 ILE A CA 1
ATOM 1621 C C . ILE A 1 211 ? -12.513 -0.895 -8.564 1.00 82.06 211 ILE A C 1
ATOM 1623 O O . ILE A 1 211 ? -11.622 -0.250 -8.022 1.00 82.06 211 ILE A O 1
ATOM 1627 N N . GLY A 1 212 ? -13.063 -0.528 -9.720 1.00 79.62 212 GLY A N 1
ATOM 1628 C CA . GLY A 1 212 ? -12.763 0.736 -10.392 1.00 79.62 212 GLY A CA 1
ATOM 1629 C C . GLY A 1 212 ? -11.596 0.686 -11.376 1.00 79.62 212 GLY A C 1
ATOM 1630 O O . GLY A 1 212 ? -11.192 1.732 -11.894 1.00 79.62 212 GLY A O 1
ATOM 1631 N N . LEU A 1 213 ? -11.091 -0.513 -11.701 1.00 81.31 213 LEU A N 1
ATOM 1632 C CA . LEU A 1 213 ? -10.011 -0.637 -12.677 1.00 81.31 213 LEU A CA 1
ATOM 1633 C C . LEU A 1 213 ? -10.454 -0.084 -14.033 1.00 81.31 213 LEU A C 1
ATOM 1635 O O . LEU A 1 213 ? -11.496 -0.464 -14.575 1.00 81.31 213 LEU A O 1
ATOM 1639 N N . ARG A 1 214 ? -9.621 0.780 -14.606 1.00 81.00 214 ARG A N 1
ATOM 1640 C CA . ARG A 1 214 ? -9.797 1.324 -15.964 1.00 81.00 214 ARG A CA 1
ATOM 1641 C C . ARG A 1 214 ? -8.480 1.470 -16.719 1.00 81.00 214 ARG A C 1
ATOM 1643 O O . ARG A 1 214 ? -8.471 1.427 -17.945 1.00 81.00 214 ARG A O 1
ATOM 1650 N N . GLU A 1 215 ? -7.363 1.544 -16.000 1.00 75.88 215 GLU A N 1
ATOM 1651 C CA . GLU A 1 215 ? -6.020 1.682 -16.557 1.00 75.88 215 GLU A CA 1
ATOM 1652 C C . GLU A 1 215 ? -5.156 0.486 -16.144 1.00 75.88 215 GLU A C 1
ATOM 1654 O O . GLU A 1 215 ? -4.337 0.542 -15.230 1.00 75.88 215 GLU A O 1
ATOM 1659 N N . ILE A 1 216 ? -5.368 -0.637 -16.835 1.00 75.12 216 ILE A N 1
ATOM 1660 C CA . ILE A 1 216 ? -4.610 -1.875 -16.620 1.00 75.12 216 ILE A CA 1
ATOM 1661 C C . ILE A 1 216 ? -3.628 -2.062 -17.776 1.00 75.12 216 ILE A C 1
ATOM 1663 O O . ILE A 1 216 ? -4.057 -2.281 -18.918 1.00 75.12 216 ILE A O 1
ATOM 1667 N N . GLY A 1 217 ? -2.333 -2.034 -17.454 1.00 63.38 217 GLY A N 1
ATOM 1668 C CA . GLY A 1 217 ? -1.226 -2.175 -18.403 1.00 63.38 217 GLY A CA 1
ATOM 1669 C C . GLY A 1 217 ? -0.515 -0.854 -18.711 1.00 63.38 217 GLY A C 1
ATOM 1670 O O . GLY A 1 217 ? -1.109 0.217 -18.643 1.00 63.38 217 GLY A O 1
ATOM 1671 N N . GLY A 1 218 ? 0.779 -0.925 -19.034 1.00 62.34 218 GLY A N 1
ATOM 1672 C CA . GLY A 1 218 ? 1.556 0.249 -19.447 1.00 62.34 218 GLY A CA 1
ATOM 1673 C C . GLY A 1 218 ? 1.692 0.355 -20.965 1.00 62.34 218 GLY A C 1
ATOM 1674 O O . GLY A 1 218 ? 1.369 -0.578 -21.695 1.00 62.34 218 GLY A O 1
ATOM 1675 N N . ARG A 1 219 ? 2.225 1.486 -21.442 1.00 57.47 219 ARG A N 1
ATOM 1676 C CA . ARG A 1 219 ? 2.377 1.786 -22.879 1.00 57.47 219 ARG A CA 1
ATOM 1677 C C . ARG A 1 219 ? 3.146 0.710 -23.659 1.00 57.47 219 ARG A C 1
ATOM 1679 O O . ARG A 1 219 ? 2.808 0.441 -24.805 1.00 57.47 219 ARG A O 1
ATOM 1686 N N . PHE A 1 220 ? 4.162 0.110 -23.040 1.00 56.28 220 PHE A N 1
ATOM 1687 C CA . PHE A 1 220 ? 5.060 -0.856 -23.685 1.00 56.28 220 PHE A CA 1
ATOM 1688 C C . PHE A 1 220 ? 4.691 -2.317 -23.407 1.00 56.28 220 PHE A C 1
ATOM 1690 O O . PHE A 1 220 ? 4.959 -3.183 -24.233 1.00 56.28 220 PHE A O 1
ATOM 1697 N N . ASN A 1 221 ? 4.009 -2.586 -22.292 1.00 67.50 221 ASN A N 1
ATOM 1698 C CA . ASN A 1 221 ? 3.468 -3.902 -21.974 1.00 67.50 221 ASN A CA 1
ATOM 1699 C C . ASN A 1 221 ? 2.025 -3.768 -21.453 1.00 67.50 221 ASN A C 1
ATOM 1701 O O . ASN A 1 221 ? 1.786 -3.773 -20.239 1.00 67.50 221 ASN A O 1
ATOM 1705 N N . PRO A 1 222 ? 1.045 -3.596 -22.360 1.00 66.62 222 PRO A N 1
ATOM 1706 C CA . PRO A 1 222 ? -0.343 -3.336 -21.983 1.00 66.62 222 PRO A CA 1
ATOM 1707 C C . PRO A 1 222 ? -1.069 -4.585 -21.464 1.00 66.62 222 PRO A C 1
ATOM 1709 O O . PRO A 1 222 ? -2.155 -4.474 -20.894 1.00 66.62 222 PRO A O 1
ATOM 1712 N N . LYS A 1 223 ? -0.502 -5.783 -21.669 1.00 77.12 223 LYS A N 1
ATOM 1713 C CA . LYS A 1 223 ? -1.170 -7.053 -21.361 1.00 77.12 223 LYS A CA 1
ATOM 1714 C C . LYS A 1 223 ? -0.693 -7.714 -20.075 1.00 77.12 223 LYS A C 1
ATOM 1716 O O . LYS A 1 223 ? -1.533 -8.318 -19.418 1.00 77.12 223 LYS A O 1
ATOM 1721 N N . ALA A 1 224 ? 0.569 -7.558 -19.666 1.00 79.25 224 ALA A N 1
ATOM 1722 C CA . ALA A 1 224 ? 1.128 -8.339 -18.556 1.00 79.25 224 ALA A CA 1
ATOM 1723 C C . ALA A 1 224 ? 0.300 -8.277 -17.263 1.00 79.25 224 ALA A C 1
ATOM 1725 O O . ALA A 1 224 ? -0.019 -9.308 -16.676 1.00 79.25 224 ALA A O 1
ATOM 1726 N N . GLN A 1 225 ? -0.127 -7.084 -16.839 1.00 81.19 225 GLN A N 1
ATOM 1727 C CA . GLN A 1 225 ? -0.928 -6.952 -15.619 1.00 81.19 225 GLN A CA 1
ATOM 1728 C C . GLN A 1 225 ? -2.329 -7.580 -15.777 1.00 81.19 225 GLN A C 1
ATOM 1730 O O . GLN A 1 225 ? -2.814 -8.242 -14.863 1.00 81.19 225 GLN A O 1
ATOM 1735 N N . ARG A 1 226 ? -2.952 -7.458 -16.960 1.00 85.81 226 ARG A N 1
ATOM 1736 C CA . ARG A 1 226 ? -4.241 -8.110 -17.275 1.00 85.81 226 ARG A CA 1
ATOM 1737 C C . ARG A 1 226 ? -4.110 -9.631 -17.291 1.00 85.81 226 ARG A C 1
ATOM 1739 O O . ARG A 1 226 ? -5.000 -10.331 -16.816 1.00 85.81 226 ARG A O 1
ATOM 1746 N N . GLU A 1 227 ? -3.022 -10.141 -17.853 1.00 88.00 227 GLU A N 1
ATOM 1747 C CA . GLU A 1 227 ? -2.714 -11.568 -17.904 1.00 88.00 227 GLU A CA 1
ATOM 1748 C C . GLU A 1 227 ? -2.459 -12.121 -16.505 1.00 88.00 227 GLU A C 1
ATOM 1750 O O . GLU A 1 227 ? -3.011 -13.166 -16.179 1.00 88.00 227 GLU A O 1
ATOM 1755 N N . ASN A 1 228 ? -1.739 -11.393 -15.645 1.00 88.62 228 ASN A N 1
ATOM 1756 C CA . ASN A 1 228 ? -1.582 -11.757 -14.238 1.00 88.62 228 ASN A CA 1
ATOM 1757 C C . ASN A 1 228 ? -2.927 -11.807 -13.506 1.00 88.62 228 ASN A C 1
ATOM 1759 O O . ASN A 1 228 ? -3.214 -12.817 -12.874 1.00 88.62 228 ASN A O 1
ATOM 1763 N N . ILE A 1 229 ? -3.786 -10.791 -13.644 1.00 89.25 229 ILE A N 1
ATOM 1764 C CA . ILE A 1 229 ? -5.131 -10.794 -13.033 1.00 89.25 229 ILE A CA 1
ATOM 1765 C C . ILE A 1 229 ? -5.929 -12.034 -13.460 1.00 89.25 229 ILE A C 1
ATOM 1767 O O . ILE A 1 229 ? -6.489 -12.732 -12.614 1.00 89.25 229 ILE A O 1
ATOM 1771 N N . LYS A 1 230 ? -5.945 -12.341 -14.765 1.00 91.00 230 LYS A N 1
ATOM 1772 C CA . LYS A 1 230 ? -6.651 -13.508 -15.314 1.00 91.00 230 LYS A CA 1
ATOM 1773 C C . LYS A 1 230 ? -6.052 -14.829 -14.834 1.00 91.00 230 LYS A C 1
ATOM 1775 O O . LYS A 1 230 ? -6.788 -15.685 -14.356 1.00 91.00 230 LYS A O 1
ATOM 1780 N N . ARG A 1 231 ? -4.730 -14.986 -14.945 1.00 93.94 231 ARG A N 1
ATOM 1781 C CA . ARG A 1 231 ? -3.985 -16.192 -14.554 1.00 93.94 231 ARG A CA 1
ATOM 1782 C C . ARG A 1 231 ? -4.160 -16.507 -13.073 1.00 93.94 231 ARG A C 1
ATOM 1784 O O . ARG A 1 231 ? -4.277 -17.670 -12.709 1.00 93.94 231 ARG A O 1
ATOM 1791 N N . LEU A 1 232 ? -4.170 -15.474 -12.235 1.00 93.06 232 LEU A N 1
ATOM 1792 C CA . LEU A 1 232 ? -4.319 -15.593 -10.788 1.00 93.06 232 LEU A CA 1
ATOM 1793 C C . LEU A 1 232 ? -5.785 -15.705 -10.337 1.00 93.06 232 LEU A C 1
ATOM 1795 O O . LEU A 1 232 ? -6.038 -15.939 -9.157 1.00 93.06 232 LEU A O 1
ATOM 1799 N N . GLY A 1 233 ? -6.751 -15.538 -11.247 1.00 91.44 233 GLY A N 1
ATOM 1800 C CA . GLY A 1 233 ? -8.178 -15.614 -10.933 1.00 91.44 233 GLY A CA 1
ATOM 1801 C C . GLY A 1 233 ? -8.659 -14.518 -9.976 1.00 91.44 233 GLY A C 1
ATOM 1802 O O . GLY A 1 233 ? -9.572 -14.760 -9.183 1.00 91.44 233 GLY A O 1
ATOM 1803 N N . ILE A 1 234 ? -8.044 -13.330 -10.016 1.00 87.62 234 ILE A N 1
ATOM 1804 C CA . ILE A 1 234 ? -8.393 -12.222 -9.116 1.00 87.62 234 ILE A CA 1
ATOM 1805 C C . ILE A 1 234 ? -9.726 -11.611 -9.555 1.00 87.62 234 ILE A C 1
ATOM 1807 O O . ILE A 1 234 ? -9.917 -11.252 -10.722 1.00 87.62 234 ILE A O 1
ATOM 1811 N N . LYS A 1 235 ? -10.658 -11.460 -8.609 1.00 87.19 235 LYS A N 1
ATOM 1812 C CA . LYS A 1 235 ? -11.965 -10.864 -8.904 1.00 87.19 235 LYS A CA 1
ATOM 1813 C C . LYS A 1 235 ? -11.800 -9.393 -9.239 1.00 87.19 235 LYS A C 1
ATOM 1815 O O . LYS A 1 235 ? -11.098 -8.668 -8.542 1.00 87.19 235 LYS A O 1
ATOM 1820 N N . THR A 1 236 ? -12.465 -8.962 -10.298 1.00 85.00 236 THR A N 1
ATOM 1821 C CA . THR A 1 236 ? -12.278 -7.624 -10.847 1.00 85.00 236 THR A CA 1
ATOM 1822 C C . THR A 1 236 ? -13.616 -7.050 -11.271 1.00 85.00 236 THR A C 1
ATOM 1824 O O . THR A 1 236 ? -14.328 -7.680 -12.047 1.00 85.00 236 THR A O 1
ATOM 1827 N N . TYR A 1 237 ? -13.904 -5.846 -10.789 1.00 83.19 237 TYR A N 1
ATOM 1828 C CA . TYR A 1 237 ? -15.017 -5.012 -11.217 1.00 83.19 237 TYR A CA 1
ATOM 1829 C C . TYR A 1 237 ? -14.422 -3.728 -11.793 1.00 83.19 237 TYR A C 1
ATOM 1831 O O . TYR A 1 237 ? -13.849 -2.905 -11.077 1.00 83.19 237 TYR A O 1
ATOM 1839 N N . THR A 1 238 ? -14.475 -3.593 -13.113 1.00 84.62 238 THR A N 1
ATOM 1840 C CA . THR A 1 238 ? -13.945 -2.422 -13.824 1.00 84.62 238 THR A CA 1
ATOM 1841 C C . THR A 1 238 ? -14.865 -1.211 -13.657 1.00 84.62 238 THR A C 1
ATOM 1843 O O . THR A 1 238 ? -16.003 -1.362 -13.215 1.00 84.62 238 THR A O 1
ATOM 1846 N N . MET A 1 239 ? -14.432 -0.009 -14.059 1.00 80.62 239 MET A N 1
ATOM 1847 C CA . MET A 1 239 ? -15.364 1.132 -14.134 1.00 80.62 239 MET A CA 1
ATOM 1848 C C . MET A 1 239 ? -16.570 0.842 -15.039 1.00 80.62 239 MET A C 1
ATOM 1850 O O . MET A 1 239 ? -17.680 1.204 -14.681 1.00 80.62 239 MET A O 1
ATOM 1854 N N . GLY A 1 240 ? -16.389 0.100 -16.139 1.00 78.88 240 GLY A N 1
ATOM 1855 C CA . GLY A 1 240 ? -17.508 -0.312 -16.994 1.00 78.88 240 GLY A CA 1
ATOM 1856 C C . GLY A 1 240 ? -18.482 -1.278 -16.305 1.00 78.88 240 GLY A C 1
ATOM 1857 O O . GLY A 1 240 ? -19.671 -1.277 -16.613 1.00 78.88 240 GLY A O 1
ATOM 1858 N N . ASP A 1 241 ? -18.009 -2.083 -15.347 1.00 78.62 241 ASP A N 1
ATOM 1859 C CA . ASP A 1 241 ? -18.892 -2.900 -14.507 1.00 78.62 241 ASP A CA 1
ATOM 1860 C C . ASP A 1 241 ? -19.644 -2.043 -13.490 1.00 78.62 241 ASP A C 1
ATOM 1862 O O . ASP A 1 241 ? -20.835 -2.257 -13.296 1.00 78.62 241 ASP A O 1
ATOM 1866 N N . VAL A 1 242 ? -18.978 -1.055 -12.884 1.00 73.19 242 VAL A N 1
ATOM 1867 C CA . VAL A 1 242 ? -19.614 -0.101 -11.961 1.00 73.19 242 VAL A CA 1
ATOM 1868 C C . VAL A 1 242 ? -20.693 0.716 -12.676 1.00 73.19 242 VAL A C 1
ATOM 1870 O O . VAL A 1 242 ? -21.793 0.840 -12.147 1.00 73.19 242 VAL A O 1
ATOM 1873 N N . ASP A 1 243 ? -20.425 1.206 -13.887 1.00 76.56 243 ASP A N 1
ATOM 1874 C CA . ASP A 1 243 ? -21.392 1.968 -14.688 1.00 76.56 243 ASP A CA 1
ATOM 1875 C C . ASP A 1 243 ? -22.618 1.121 -15.068 1.00 76.56 243 ASP A C 1
ATOM 1877 O O . ASP A 1 243 ? -23.740 1.621 -15.123 1.00 76.56 243 ASP A O 1
ATOM 1881 N N . ARG A 1 244 ? -22.413 -0.177 -15.324 1.00 78.69 244 ARG A N 1
ATOM 1882 C CA . ARG A 1 244 ? -23.464 -1.109 -15.755 1.00 78.69 244 ARG A CA 1
ATOM 1883 C C . ARG A 1 244 ? -24.310 -1.651 -14.603 1.00 78.69 244 ARG A C 1
ATOM 1885 O O . ARG A 1 244 ? -25.511 -1.822 -14.774 1.00 78.69 244 ARG A O 1
ATOM 1892 N N . LEU A 1 245 ? -23.675 -1.995 -13.486 1.00 76.50 245 LEU A N 1
ATOM 1893 C CA . LEU A 1 245 ? -24.293 -2.706 -12.359 1.00 76.50 245 LEU A CA 1
ATOM 1894 C C . LEU A 1 245 ? -24.661 -1.759 -11.200 1.00 76.50 245 LEU A C 1
ATOM 1896 O O . LEU A 1 245 ? -25.359 -2.139 -10.262 1.00 76.50 245 LEU A O 1
ATOM 1900 N N . GLY A 1 246 ? -24.168 -0.518 -11.234 1.00 69.38 246 GLY A N 1
ATOM 1901 C CA . GLY A 1 246 ? -24.135 0.360 -10.068 1.00 69.38 246 GLY A CA 1
ATOM 1902 C C . GLY A 1 246 ? -23.107 -0.115 -9.035 1.00 69.38 246 GLY A C 1
ATOM 1903 O O . GLY A 1 246 ? -22.651 -1.254 -9.052 1.00 69.38 246 GLY A O 1
ATOM 1904 N N . ILE A 1 247 ? -22.721 0.751 -8.094 1.00 68.56 247 ILE A N 1
ATOM 1905 C CA . ILE A 1 247 ? -21.682 0.413 -7.102 1.00 68.56 247 ILE A CA 1
ATOM 1906 C C . ILE A 1 247 ? -22.140 -0.653 -6.087 1.00 68.56 247 ILE A C 1
ATOM 1908 O O . ILE A 1 247 ? -21.319 -1.385 -5.542 1.00 68.56 247 ILE A O 1
ATOM 1912 N N . CYS A 1 248 ? -23.448 -0.778 -5.850 1.00 58.91 248 CYS A N 1
ATOM 1913 C CA . CYS A 1 248 ? -24.014 -1.674 -4.838 1.00 58.91 248 CYS A CA 1
ATOM 1914 C C . CYS A 1 248 ? -23.914 -3.162 -5.209 1.00 58.91 248 CYS A C 1
ATOM 1916 O O . CYS A 1 248 ? -23.816 -4.015 -4.327 1.00 58.91 248 CYS A O 1
ATOM 1918 N N . GLU A 1 249 ? -23.936 -3.505 -6.493 1.00 59.12 249 GLU A N 1
ATOM 1919 C CA . GLU A 1 249 ? -23.906 -4.897 -6.952 1.00 59.12 249 GLU A CA 1
ATOM 1920 C C . GLU A 1 249 ? -22.503 -5.548 -6.876 1.00 59.12 249 GLU A C 1
ATOM 1922 O O . GLU A 1 249 ? -22.383 -6.645 -6.316 1.00 59.12 249 GLU A O 1
ATOM 1927 N N . PRO A 1 250 ? -21.406 -4.875 -7.289 1.00 56.81 250 PRO A N 1
ATOM 1928 C CA . PRO A 1 250 ? -20.036 -5.298 -6.991 1.00 56.81 250 PRO A CA 1
ATOM 1929 C C . PRO A 1 250 ? -19.794 -5.589 -5.506 1.00 56.81 250 PRO A C 1
ATOM 1931 O O . PRO A 1 250 ? -19.071 -6.526 -5.173 1.00 56.81 250 PRO A O 1
ATOM 1934 N N . ILE A 1 251 ? -20.444 -4.824 -4.623 1.00 55.78 251 ILE A N 1
ATOM 1935 C CA . ILE A 1 251 ? -20.367 -4.971 -3.164 1.00 55.78 251 ILE A CA 1
ATOM 1936 C C . ILE A 1 251 ? -21.230 -6.152 -2.675 1.00 55.78 251 ILE A C 1
ATOM 1938 O O . ILE A 1 251 ? -20.792 -6.949 -1.853 1.00 55.78 251 ILE A O 1
ATOM 1942 N N . SER A 1 252 ? -22.451 -6.313 -3.193 1.00 43.97 252 SER A N 1
ATOM 1943 C CA . SER A 1 252 ? -23.429 -7.296 -2.688 1.00 43.97 252 SER A CA 1
ATOM 1944 C C . SER A 1 252 ? -23.296 -8.714 -3.258 1.00 43.97 252 SER A C 1
ATOM 1946 O O . SER A 1 252 ? -23.777 -9.664 -2.640 1.00 43.97 252 SER A O 1
ATOM 1948 N N . SER A 1 253 ? -22.611 -8.904 -4.393 1.00 40.09 253 SER A N 1
ATOM 1949 C CA . SER A 1 253 ? -22.504 -10.203 -5.090 1.00 40.09 253 SER A CA 1
ATOM 1950 C C . SER A 1 253 ? -21.766 -11.319 -4.324 1.00 40.09 253 SER A C 1
ATOM 1952 O O . SER A 1 253 ? -21.694 -12.457 -4.799 1.00 40.09 253 SER A O 1
ATOM 1954 N N . LYS A 1 254 ? -21.259 -11.047 -3.112 1.00 33.66 254 LYS A N 1
ATOM 1955 C CA . LYS A 1 254 ? -20.909 -12.066 -2.112 1.00 33.66 254 LYS A CA 1
ATOM 1956 C C . LYS A 1 254 ? -21.268 -11.572 -0.707 1.00 33.66 254 LYS A C 1
ATOM 1958 O O . LYS A 1 254 ? -20.911 -10.444 -0.384 1.00 33.66 254 LYS A O 1
ATOM 1963 N N . PRO A 1 255 ? -21.792 -12.431 0.189 1.00 30.34 255 PRO A N 1
ATOM 1964 C CA . PRO A 1 255 ? -22.040 -12.098 1.601 1.00 30.34 255 PRO A CA 1
ATOM 1965 C C . PRO A 1 255 ? -20.752 -11.848 2.422 1.00 30.34 255 PRO A C 1
ATOM 1967 O O . PRO A 1 255 ? -20.747 -11.960 3.639 1.00 30.34 255 PRO A O 1
ATOM 1970 N N . THR A 1 256 ? -19.621 -11.569 1.770 1.00 29.34 256 THR A N 1
ATOM 1971 C CA . THR A 1 256 ? -18.304 -11.361 2.391 1.00 29.34 256 THR A CA 1
ATOM 1972 C C . THR A 1 256 ? -17.479 -10.320 1.629 1.00 29.34 256 THR A C 1
ATOM 1974 O O . THR A 1 256 ? -16.255 -10.343 1.691 1.00 29.34 256 THR A O 1
ATOM 1977 N N . LEU A 1 257 ? -18.119 -9.437 0.856 1.00 30.47 257 LEU A N 1
ATOM 1978 C CA . LEU A 1 257 ? -17.457 -8.278 0.254 1.00 30.47 257 LEU A CA 1
ATOM 1979 C C . LEU A 1 257 ? -18.173 -6.994 0.678 1.00 30.47 257 LEU A C 1
ATOM 1981 O O . LEU A 1 257 ? -18.567 -6.176 -0.141 1.00 30.47 257 LEU A O 1
ATOM 1985 N N . TYR A 1 258 ? -18.353 -6.828 1.986 1.00 24.64 258 TYR A N 1
ATOM 1986 C CA . TYR A 1 258 ? -18.781 -5.550 2.526 1.00 24.64 258 TYR A CA 1
ATOM 1987 C C . TYR A 1 258 ? -17.674 -4.521 2.299 1.00 24.64 258 TYR A C 1
ATOM 1989 O O . TYR A 1 258 ? -16.532 -4.696 2.729 1.00 24.64 258 TYR A O 1
ATOM 1997 N N . LEU A 1 259 ? -18.029 -3.444 1.602 1.00 30.80 259 LEU A N 1
ATOM 1998 C CA . LEU A 1 259 ? -17.242 -2.222 1.510 1.00 30.80 259 LEU A CA 1
ATOM 1999 C C . LEU A 1 259 ? -17.420 -1.472 2.837 1.00 30.80 259 LEU A C 1
ATOM 2001 O O . LEU A 1 259 ? -18.084 -0.445 2.923 1.00 30.80 259 LEU A O 1
ATOM 2005 N N . GLU A 1 260 ? -16.899 -2.068 3.906 1.00 25.64 260 GLU A N 1
ATOM 2006 C CA . GLU A 1 260 ? -16.820 -1.454 5.222 1.00 25.64 260 GLU A CA 1
ATOM 2007 C C . GLU A 1 260 ? -15.570 -0.576 5.252 1.00 25.64 260 GLU A C 1
ATOM 2009 O O . GLU A 1 260 ? -14.444 -1.044 5.432 1.00 25.64 260 GLU A O 1
ATOM 2014 N N . ILE A 1 261 ? -15.779 0.735 5.113 1.00 31.08 261 ILE A N 1
ATOM 2015 C CA . ILE A 1 261 ? -14.963 1.676 5.875 1.00 31.08 261 ILE A CA 1
ATOM 2016 C C . ILE A 1 261 ? -15.250 1.317 7.321 1.00 31.08 261 ILE A C 1
ATOM 2018 O O . ILE A 1 261 ? -16.321 1.645 7.817 1.00 31.08 261 ILE A O 1
ATOM 2022 N N . LEU A 1 262 ? -14.313 0.598 7.938 1.00 26.55 262 LEU A N 1
ATOM 2023 C CA . LEU A 1 262 ? -14.288 0.355 9.369 1.00 26.55 262 LEU A CA 1
ATOM 2024 C C . LEU A 1 262 ? -15.608 -0.255 9.880 1.00 26.55 262 LEU A C 1
ATOM 2026 O O . LEU A 1 262 ? -16.526 0.429 10.317 1.00 26.55 262 LEU A O 1
ATOM 2030 N N . SER A 1 263 ? -15.672 -1.582 9.879 1.00 27.28 263 SER A N 1
ATOM 2031 C CA . SER A 1 263 ? -16.455 -2.346 10.848 1.00 27.28 263 SER A CA 1
ATOM 2032 C C . SER A 1 263 ? -15.763 -3.690 11.042 1.00 27.28 263 SER A C 1
ATOM 2034 O O . SER A 1 263 ? -15.669 -4.533 10.161 1.00 27.28 263 SER A O 1
ATOM 2036 N N . LEU A 1 264 ? -15.125 -3.832 12.203 1.00 30.44 264 LEU A N 1
ATOM 2037 C CA . LEU A 1 264 ? -14.697 -5.125 12.708 1.00 30.44 264 LEU A CA 1
ATOM 2038 C C . LEU A 1 264 ? -15.753 -5.545 13.721 1.00 30.44 264 LEU A C 1
ATOM 2040 O O . LEU A 1 264 ? -15.671 -5.231 14.915 1.00 30.44 264 LEU A O 1
ATOM 2044 N N . ASP A 1 265 ? -16.777 -6.242 13.229 1.00 27.58 265 ASP A N 1
ATOM 2045 C CA . ASP A 1 265 ? -17.511 -7.140 14.099 1.00 27.58 265 ASP A CA 1
ATOM 2046 C C . ASP A 1 265 ? -16.652 -8.373 14.409 1.00 27.58 265 ASP A C 1
ATOM 2048 O O . ASP A 1 265 ? -15.817 -8.819 13.619 1.00 27.58 265 ASP A O 1
ATOM 2052 N N . SER A 1 266 ? -16.833 -8.871 15.621 1.00 31.89 266 SER A N 1
ATOM 2053 C CA . SER A 1 266 ? -16.406 -10.166 16.121 1.00 31.89 266 SER A CA 1
ATOM 2054 C C . SER A 1 266 ? -16.254 -11.234 15.016 1.00 31.89 266 SER A C 1
ATOM 2056 O O . SER A 1 266 ? -17.204 -11.884 14.599 1.00 31.89 266 SER A O 1
ATOM 2058 N N . GLY A 1 267 ? -15.022 -11.438 14.534 1.00 37.59 267 GLY A N 1
ATOM 2059 C CA . GLY A 1 267 ? -14.661 -12.618 13.738 1.00 37.59 267 GLY A CA 1
ATOM 2060 C C . GLY A 1 267 ? -14.721 -12.546 12.202 1.00 37.59 267 GLY A C 1
ATOM 2061 O O . GLY A 1 267 ? -14.800 -13.604 11.582 1.00 37.59 267 GLY A O 1
ATOM 2062 N N . GLN A 1 268 ? -14.612 -11.388 11.543 1.00 36.53 268 GLN A N 1
ATOM 2063 C CA . GLN A 1 268 ? -14.464 -11.316 10.070 1.00 36.53 268 GLN A CA 1
ATOM 2064 C C . GLN A 1 268 ? -13.436 -10.235 9.677 1.00 36.53 268 GLN A C 1
ATOM 2066 O O . GLN A 1 268 ? -13.212 -9.311 10.446 1.00 36.53 268 GLN A O 1
ATOM 2071 N N . ARG A 1 269 ? -12.766 -10.167 8.523 1.00 44.03 269 ARG A N 1
ATOM 2072 C CA . ARG A 1 269 ? -12.071 -11.080 7.572 1.00 44.03 269 ARG A CA 1
ATOM 2073 C C . ARG A 1 269 ? -11.558 -10.247 6.370 1.00 44.03 269 ARG A C 1
ATOM 2075 O O . ARG A 1 269 ? -11.031 -10.797 5.411 1.00 44.03 269 ARG A O 1
ATOM 2082 N N . ILE A 1 270 ? -11.728 -8.919 6.397 1.00 37.25 270 ILE A N 1
ATOM 2083 C CA . ILE A 1 270 ? -11.529 -8.011 5.264 1.00 37.25 270 ILE A CA 1
ATOM 2084 C C . ILE A 1 270 ? -10.803 -6.755 5.760 1.00 37.25 270 ILE A C 1
ATOM 2086 O O . ILE A 1 270 ? -11.150 -6.207 6.803 1.00 37.25 270 ILE A O 1
ATOM 2090 N N . PHE A 1 271 ? -9.797 -6.312 5.013 1.00 37.03 271 PHE A N 1
ATOM 2091 C CA . PHE A 1 271 ? -9.129 -5.027 5.170 1.00 37.03 271 PHE A CA 1
ATOM 2092 C C . PHE A 1 271 ? -9.363 -4.219 3.894 1.00 37.03 271 PHE A C 1
ATOM 2094 O O . PHE A 1 271 ? -8.952 -4.622 2.801 1.00 37.03 271 PHE A O 1
ATOM 2101 N N . ALA A 1 272 ? -10.048 -3.087 4.026 1.00 37.34 272 ALA A N 1
ATOM 2102 C CA . ALA A 1 272 ? -10.162 -2.112 2.956 1.00 37.34 272 ALA A CA 1
ATOM 2103 C C . ALA A 1 272 ? -8.923 -1.216 3.010 1.00 37.34 272 ALA A C 1
ATOM 2105 O O . ALA A 1 272 ? -8.776 -0.399 3.920 1.00 37.34 272 ALA A O 1
ATOM 2106 N N . ASN A 1 273 ? -8.015 -1.384 2.050 1.00 37.81 273 ASN A N 1
ATOM 2107 C CA . ASN A 1 273 ? -6.927 -0.436 1.888 1.00 37.81 273 ASN A CA 1
ATOM 2108 C C . ASN A 1 273 ? -7.481 0.796 1.168 1.00 37.81 273 ASN A C 1
ATOM 2110 O O . ASN A 1 273 ? -7.550 0.821 -0.056 1.00 37.81 273 ASN A O 1
ATOM 2114 N N . ILE A 1 274 ? -7.895 1.807 1.929 1.00 33.28 274 ILE A N 1
ATOM 2115 C CA . ILE A 1 274 ? -8.057 3.168 1.408 1.00 33.28 274 ILE A CA 1
ATOM 2116 C C . ILE A 1 274 ? -6.720 3.874 1.645 1.00 33.28 274 ILE A C 1
ATOM 2118 O O . ILE A 1 274 ? -6.606 4.793 2.448 1.00 33.28 274 ILE A O 1
ATOM 2122 N N . CYS A 1 275 ? -5.664 3.384 0.996 1.00 29.66 275 CYS A N 1
ATOM 2123 C CA . CYS A 1 275 ? -4.502 4.219 0.732 1.00 29.66 275 CYS A CA 1
ATOM 2124 C C . CYS A 1 275 ? -4.757 4.896 -0.610 1.00 29.66 275 CYS A C 1
ATOM 2126 O O . CYS A 1 275 ? -5.258 4.273 -1.537 1.00 29.66 275 CYS A O 1
ATOM 2128 N N . SER A 1 276 ? -4.416 6.177 -0.698 1.00 31.33 276 SER A N 1
ATOM 2129 C CA . SER A 1 276 ? -4.655 7.034 -1.857 1.00 31.33 276 SER A CA 1
ATOM 2130 C C . SER A 1 276 ? -6.130 7.453 -2.035 1.00 31.33 276 SER A C 1
ATOM 2132 O O . SER A 1 276 ? -6.831 7.043 -2.959 1.00 31.33 276 SER A O 1
ATOM 2134 N N . VAL A 1 277 ? -6.549 8.477 -1.276 1.00 28.95 277 VAL A N 1
ATOM 2135 C CA . VAL A 1 277 ? -7.078 9.635 -2.014 1.00 28.95 277 VAL A CA 1
ATOM 2136 C C . VAL A 1 277 ? -5.904 10.079 -2.875 1.00 28.95 277 VAL A C 1
ATOM 2138 O O . VAL A 1 277 ? -4.892 10.535 -2.342 1.00 28.95 277 VAL A O 1
ATOM 2141 N N . ARG A 1 278 ? -5.964 9.851 -4.190 1.00 32.66 278 ARG A N 1
ATOM 2142 C CA . ARG A 1 278 ? -4.953 10.416 -5.080 1.00 32.66 278 ARG A CA 1
ATOM 2143 C C . ARG A 1 278 ? -4.968 11.922 -4.855 1.00 32.66 278 ARG A C 1
ATOM 2145 O O . ARG A 1 278 ? -5.854 12.599 -5.357 1.00 32.66 278 ARG A O 1
ATOM 2152 N N . CYS A 1 279 ? -3.907 12.461 -4.263 1.00 31.98 279 CYS A N 1
ATOM 2153 C CA . CYS A 1 279 ? -3.511 13.864 -4.433 1.00 31.98 279 CYS A CA 1
ATOM 2154 C C . CYS A 1 279 ? -3.149 14.183 -5.908 1.00 31.98 279 CYS A C 1
ATOM 2156 O O . CYS A 1 279 ? -2.449 15.151 -6.181 1.00 31.98 279 CYS A O 1
ATOM 2158 N N . GLY A 1 280 ? -3.587 13.373 -6.882 1.00 28.44 280 GLY A N 1
ATOM 2159 C CA . GLY A 1 280 ? -3.493 13.697 -8.302 1.00 28.44 280 GLY A CA 1
ATOM 2160 C C . GLY A 1 280 ? -4.249 14.983 -8.625 1.00 28.44 280 GLY A C 1
ATOM 2161 O O . GLY A 1 280 ? -3.741 15.762 -9.420 1.00 28.44 280 GLY A O 1
ATOM 2162 N N . ASP A 1 281 ? -5.354 15.239 -7.920 1.00 32.47 281 ASP A N 1
ATOM 2163 C CA . ASP A 1 281 ? -6.133 16.476 -8.049 1.00 32.47 281 ASP A CA 1
ATOM 2164 C C . ASP A 1 281 ? -5.550 17.621 -7.196 1.00 32.47 281 ASP A C 1
ATOM 2166 O O . ASP A 1 281 ? -5.793 18.787 -7.471 1.00 32.47 281 ASP A O 1
ATOM 2170 N N . ILE A 1 282 ? -4.717 17.316 -6.191 1.00 34.25 282 ILE A N 1
ATOM 2171 C CA . ILE A 1 282 ? -4.028 18.323 -5.357 1.00 34.25 282 ILE A CA 1
ATOM 2172 C C . ILE A 1 282 ? -2.755 18.850 -6.032 1.00 34.25 282 ILE A C 1
ATOM 2174 O O . ILE A 1 282 ? -2.322 19.954 -5.739 1.00 34.25 282 ILE A O 1
ATOM 2178 N N . ALA A 1 283 ? -2.182 18.124 -6.994 1.00 34.53 283 ALA A N 1
ATOM 2179 C CA . ALA A 1 283 ? -1.115 18.667 -7.835 1.00 34.53 283 ALA A CA 1
ATOM 2180 C C . ALA A 1 283 ? -1.619 19.727 -8.842 1.00 34.53 283 ALA A C 1
ATOM 2182 O O . ALA A 1 283 ? -0.808 20.490 -9.362 1.00 34.53 283 ALA A O 1
ATOM 2183 N N . GLU A 1 284 ? -2.930 19.771 -9.121 1.00 33.97 284 GLU A N 1
ATOM 2184 C CA . GLU A 1 284 ? -3.580 20.815 -9.935 1.00 33.97 284 GLU A CA 1
ATOM 2185 C C . GLU A 1 284 ? -4.213 21.931 -9.086 1.00 33.97 284 GLU A C 1
ATOM 2187 O O . GLU A 1 284 ? -4.470 23.022 -9.595 1.00 33.97 284 GLU A O 1
ATOM 2192 N N . LEU A 1 285 ? -4.430 21.690 -7.791 1.00 34.53 285 LEU A N 1
ATOM 2193 C CA . LEU A 1 285 ? -4.834 22.714 -6.835 1.00 34.53 285 LEU A CA 1
ATOM 2194 C C . LEU A 1 285 ? -3.574 23.421 -6.329 1.00 34.53 285 LEU A C 1
ATOM 2196 O O . LEU A 1 285 ? -2.800 22.857 -5.561 1.00 34.53 285 LEU A O 1
ATOM 2200 N N . ASP A 1 286 ? -3.359 24.654 -6.785 1.00 35.09 286 ASP A N 1
ATOM 2201 C CA . ASP A 1 286 ? -2.314 25.542 -6.272 1.00 35.09 286 ASP A CA 1
ATOM 2202 C C . ASP A 1 286 ? -2.336 25.519 -4.734 1.00 35.09 286 ASP A C 1
ATOM 2204 O O . ASP A 1 286 ? -3.323 25.912 -4.112 1.00 35.09 286 ASP A O 1
ATOM 2208 N N . TYR A 1 287 ? -1.264 25.005 -4.127 1.00 35.75 287 TYR A N 1
ATOM 2209 C CA . TYR A 1 287 ? -1.118 24.809 -2.680 1.00 35.75 287 TYR A CA 1
ATOM 2210 C C . TYR A 1 287 ? -1.437 26.089 -1.885 1.00 35.75 287 TYR A C 1
ATOM 2212 O O . TYR A 1 287 ? -1.965 26.018 -0.776 1.00 35.75 287 TYR A O 1
ATOM 2220 N N . ASN A 1 288 ? -1.212 27.263 -2.486 1.00 35.66 288 ASN A N 1
ATOM 2221 C CA . ASN A 1 288 ? -1.524 28.556 -1.880 1.00 35.66 288 ASN A CA 1
ATOM 2222 C C . ASN A 1 288 ? -3.037 28.842 -1.787 1.00 35.66 288 ASN A C 1
ATOM 2224 O O . ASN A 1 288 ? -3.464 29.560 -0.894 1.00 35.66 288 ASN A O 1
ATOM 2228 N N . GLN A 1 289 ? -3.878 28.251 -2.643 1.00 35.34 289 GLN A N 1
ATOM 2229 C CA . GLN A 1 289 ? -5.332 28.477 -2.615 1.00 35.34 289 GLN A CA 1
ATOM 2230 C C . GLN A 1 289 ? -6.058 27.716 -1.496 1.00 35.34 289 GLN A C 1
ATOM 2232 O O . GLN A 1 289 ? -7.186 28.072 -1.149 1.00 35.34 289 GLN A O 1
ATOM 2237 N N . ILE A 1 290 ? -5.445 26.661 -0.945 1.00 34.66 290 ILE A N 1
ATOM 2238 C CA . ILE A 1 290 ? -6.063 25.815 0.089 1.00 34.66 290 ILE A CA 1
ATOM 2239 C C . ILE A 1 290 ? -5.905 26.426 1.490 1.00 34.66 290 ILE A C 1
ATOM 2241 O O . ILE A 1 290 ? -6.764 26.205 2.339 1.00 34.66 290 ILE A O 1
ATOM 2245 N N . LEU A 1 291 ? -4.846 27.206 1.731 1.00 32.41 291 LEU A N 1
ATOM 2246 C CA . LEU A 1 291 ? -4.568 27.815 3.039 1.00 32.41 291 LEU A CA 1
ATOM 2247 C C . LEU A 1 291 ? -5.236 29.188 3.242 1.00 32.41 291 LEU A C 1
ATOM 2249 O O . LEU A 1 291 ? -5.337 29.643 4.378 1.00 32.41 291 LEU A O 1
ATOM 2253 N N . ASP A 1 292 ? -5.732 29.813 2.170 1.00 29.11 292 ASP A N 1
ATOM 2254 C CA . ASP A 1 292 ? -6.322 31.161 2.190 1.00 29.11 292 ASP A CA 1
ATOM 2255 C C . ASP A 1 292 ? -7.868 31.190 2.343 1.00 29.11 292 ASP A C 1
ATOM 2257 O O . ASP A 1 292 ? -8.484 32.236 2.130 1.00 29.11 292 ASP A O 1
ATOM 2261 N N . ASN A 1 293 ? -8.529 30.084 2.726 1.00 31.05 293 ASN A N 1
ATOM 2262 C CA . ASN A 1 293 ? -9.987 30.022 2.998 1.00 31.05 293 ASN A CA 1
ATOM 2263 C C . ASN A 1 293 ? -10.342 29.192 4.240 1.00 31.05 293 ASN A C 1
ATOM 2265 O O . ASN A 1 293 ? -11.469 29.380 4.763 1.00 31.05 293 ASN A O 1
#

InterPro domains:
  IPR006035 Ureohydrolase [PF00491] (35-250)
  IPR006035 Ureohydrolase [PR00116] (130-145)
  IPR006035 Ureohydrolase [PR00116] (153-180)
  IPR006035 Ureohydrolase [PR00116] (211-229)
  IPR006035 Ureohydrolase [PS51409] (28-293)
  IPR006035 Ureohydrolase [PTHR43782] (29-248)
  IPR023696 Ureohydrolase domain superfamily [SSF52768] (33-251)